Protein AF-A0A7C7KZR5-F1 (afdb_monomer)

Nearest PDB structures (foldseek):
  4dci-assembly2_H  TM=5.373E-01  e=9.158E+00  Parasynechococcus marenigrum WH 8102

Radius of gyration: 29.35 Å; Cα contacts (8 Å, |Δi|>4): 429; chains: 1; bounding box: 63×59×79 Å

Sequence (304 aa):
MQSRAERGKEQMRELCKKFFNSIGAQCHDDGALLRVSLPASVTSHFDADELDLVFEPTDLMDHPNAELFAPGSRIFDLALKWLREHARLTAIEMPVRYNKHPSAIALTFHGCRIVEQRRRKAHLRGILCSFKASYMPMNKPATVHHVLVFENGFVRDMHIPVDELLINGSSTRRRLSKRSLQQLFNRARLHVERLIALEAEQAQDEFDSDARYEMQRIVNYYDQLLGEMALRVRNHQQFAAEFESIQRERDDKLSEELERHRVRVVVQLIGIVEIHLPVVENLFRIASRDAQADVRSYFDLFEG

Secondary structure (DSSP, 8-state):
---HHHHHHHHHHHHHHHHHHHTT-EEEE-SS-EEEEPPTTTHHHHT-SEEEEESSTTHHHH-TT-EE-STTSHHHHHHHHHHHHH---EEEEPPP---S--S----PPSSSEEEEEEEEEEEEEEEEEEEEEEEES--PPPEEEEEEEETTS-EEE--S-HHHHHHHSEEE-----HHHHHHHHHHHHHHHHHHHHHHHHHHHHHHHHHHHHHHHHHHHHHHHHHHHHHHH---HHHHHHHHHHHHHHHHHHHHHHHHHTS-EEEEEEEEE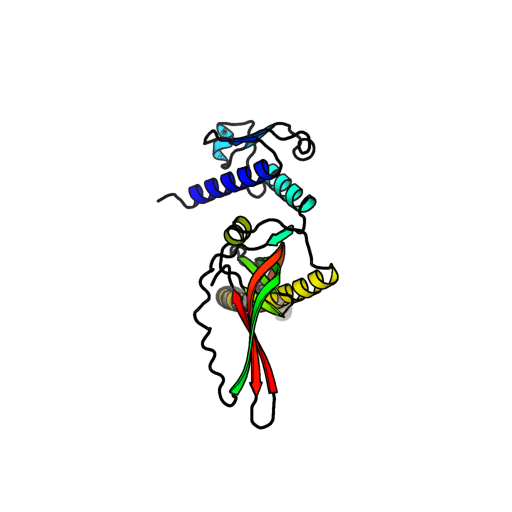EEEEEEEEEEEEEEE-SS-EEEEEEEEETTT-

Foldseek 3Di:
DDDPVRVVLVVLVVVVCVLLVVQVWDWDPPPQWIKIQHDPVCCVLQVHRIAIEGADPVSCVVVVRHFYRDPPGPVVVSSVVCCVVPPDAWAWEADFPAPPDDPPPPDDDPQWDFPDKDKDKDKWKWKWWKKWKDKPPPPDPIDIWIWTATPVGDIDTDPDPVCVRVVRTDTDDDDDDPVRNVVRVVSRVVVVVVVVVVVLVVVLVVLVVVLVVVLVVLVVVLVVVLVVLVVPDPDPVVNVVVNVVSVVVSVVVNVVSVVNSRMDMDMDTPDMYIYIFIWMKMWTWIDHPPDIDIDIDIGGSNPD

Mean predicted aligned error: 8.68 Å

Structure (mmCIF, N/CA/C/O backbone):
data_AF-A0A7C7KZR5-F1
#
_entry.id   AF-A0A7C7KZR5-F1
#
loop_
_atom_site.group_PDB
_atom_site.id
_atom_site.type_symbol
_atom_site.label_atom_id
_atom_site.label_alt_id
_atom_site.label_comp_id
_atom_site.label_asym_id
_atom_site.label_entity_id
_atom_site.label_seq_id
_atom_site.pdbx_PDB_ins_code
_atom_site.Cartn_x
_atom_site.Cartn_y
_atom_site.Cartn_z
_atom_site.occupancy
_atom_site.B_iso_or_equiv
_atom_site.auth_seq_id
_atom_site.auth_comp_id
_atom_site.auth_asym_id
_atom_site.auth_atom_id
_atom_site.pdbx_PDB_model_num
ATOM 1 N N . MET A 1 1 ? 24.427 -10.597 16.479 1.00 50.97 1 MET A N 1
ATOM 2 C CA . MET A 1 1 ? 23.030 -10.132 16.340 1.00 50.97 1 MET A CA 1
ATOM 3 C C . MET A 1 1 ? 23.079 -8.618 16.220 1.00 50.97 1 MET A C 1
ATOM 5 O O . MET A 1 1 ? 23.378 -7.986 17.218 1.00 50.97 1 MET A O 1
ATOM 9 N N . GLN A 1 2 ? 22.889 -8.053 15.023 1.00 57.91 2 GLN A N 1
ATOM 10 C CA . GLN A 1 2 ? 22.816 -6.592 14.856 1.00 57.91 2 GLN A CA 1
ATOM 11 C C . GLN A 1 2 ? 21.600 -6.035 15.600 1.00 57.91 2 GLN A C 1
ATOM 13 O O . GLN A 1 2 ? 20.535 -6.669 15.584 1.00 57.91 2 GLN A O 1
ATOM 18 N N . SER A 1 3 ? 21.765 -4.884 16.249 1.00 79.31 3 SER A N 1
ATOM 19 C CA . SER A 1 3 ? 20.691 -4.239 17.004 1.00 79.31 3 SER A CA 1
ATOM 20 C C . SER A 1 3 ? 19.566 -3.779 16.062 1.00 79.31 3 SER A C 1
ATOM 22 O O . SER A 1 3 ? 19.769 -3.549 14.868 1.00 79.31 3 SER A O 1
ATOM 24 N N . ARG A 1 4 ? 18.333 -3.654 16.572 1.00 74.94 4 ARG A N 1
ATOM 25 C CA . ARG A 1 4 ? 17.190 -3.155 15.779 1.00 74.94 4 ARG A CA 1
ATOM 26 C C . ARG A 1 4 ? 17.453 -1.747 15.223 1.00 74.94 4 ARG A C 1
ATOM 28 O O . ARG A 1 4 ? 16.991 -1.444 14.127 1.00 74.94 4 ARG A O 1
ATOM 35 N N . ALA A 1 5 ? 18.201 -0.927 15.964 1.00 75.50 5 ALA A N 1
ATOM 36 C CA . ALA A 1 5 ? 18.604 0.414 15.553 1.00 75.50 5 ALA A CA 1
ATOM 37 C C . ALA A 1 5 ? 19.579 0.372 14.366 1.00 75.50 5 ALA A C 1
ATOM 39 O O . ALA A 1 5 ? 19.333 1.033 13.362 1.00 75.50 5 ALA A O 1
ATOM 40 N N . GLU A 1 6 ? 20.596 -0.495 14.418 1.00 80.81 6 GLU A N 1
ATOM 41 C CA . GLU A 1 6 ? 21.559 -0.680 13.320 1.00 80.81 6 GLU A CA 1
ATOM 42 C C . GLU A 1 6 ? 20.874 -1.112 12.020 1.00 80.81 6 GLU A C 1
ATOM 44 O O . GLU A 1 6 ? 21.178 -0.590 10.950 1.00 80.81 6 GLU A O 1
ATOM 49 N N . ARG A 1 7 ? 19.891 -2.020 12.098 1.00 83.19 7 ARG A N 1
ATOM 50 C CA . ARG A 1 7 ? 19.115 -2.418 10.911 1.00 83.19 7 ARG A CA 1
ATOM 51 C C . ARG A 1 7 ? 18.293 -1.265 10.342 1.00 83.19 7 ARG A C 1
ATOM 53 O O . ARG A 1 7 ? 18.190 -1.151 9.126 1.00 83.19 7 ARG A O 1
ATOM 60 N N . GLY A 1 8 ? 17.707 -0.431 11.202 1.00 84.31 8 GLY A N 1
ATOM 61 C CA . GLY A 1 8 ? 16.961 0.754 10.774 1.00 84.31 8 GLY A CA 1
ATOM 62 C C . GLY A 1 8 ? 17.858 1.775 10.072 1.00 84.31 8 GLY A C 1
ATOM 63 O O . GLY A 1 8 ? 17.487 2.283 9.015 1.00 84.31 8 GLY A O 1
ATOM 64 N N . LYS A 1 9 ? 19.061 2.011 10.617 1.00 87.62 9 LYS A N 1
ATOM 65 C CA . LYS A 1 9 ? 20.093 2.868 10.014 1.00 87.62 9 LYS A CA 1
ATOM 66 C C . LYS A 1 9 ? 20.470 2.372 8.620 1.00 87.62 9 LYS A C 1
ATOM 68 O O . LYS A 1 9 ? 20.416 3.140 7.662 1.00 87.62 9 LYS A O 1
ATOM 73 N N . GLU A 1 10 ? 20.773 1.082 8.494 1.00 90.00 10 GLU A N 1
ATOM 74 C CA . GLU A 1 10 ? 21.168 0.485 7.216 1.00 90.00 10 GLU A CA 1
ATOM 75 C C . GLU A 1 10 ? 20.042 0.548 6.176 1.00 90.00 10 GLU A C 1
ATOM 77 O O . GLU A 1 10 ? 20.260 0.928 5.029 1.00 90.00 10 GLU A O 1
ATOM 82 N N . GLN A 1 11 ? 18.801 0.265 6.580 1.00 88.88 11 GLN A N 1
ATOM 83 C CA . GLN A 1 11 ? 17.640 0.381 5.693 1.00 88.88 11 GLN A CA 1
ATOM 84 C C . GLN A 1 11 ? 17.418 1.816 5.205 1.00 88.88 11 GLN A C 1
ATOM 86 O O . GLN A 1 11 ? 17.090 2.019 4.035 1.00 88.88 11 GLN A O 1
ATOM 91 N N . MET A 1 12 ? 17.601 2.811 6.078 1.00 92.25 12 MET A N 1
ATOM 92 C CA . MET A 1 12 ? 17.476 4.221 5.711 1.00 92.25 12 MET A CA 1
ATOM 93 C C . MET A 1 12 ? 18.584 4.650 4.743 1.00 92.25 12 MET A C 1
ATOM 95 O O . MET A 1 12 ? 18.313 5.342 3.760 1.00 92.25 12 MET A O 1
ATOM 99 N N . ARG A 1 13 ? 19.814 4.180 4.976 1.00 94.44 13 ARG A N 1
ATOM 100 C CA . ARG A 1 13 ? 20.959 4.403 4.087 1.00 94.44 13 ARG A CA 1
ATOM 101 C C . ARG A 1 13 ? 20.725 3.800 2.706 1.00 94.44 13 ARG A C 1
ATOM 103 O O . ARG A 1 13 ? 20.886 4.489 1.699 1.00 94.44 13 ARG A O 1
ATOM 110 N N . GLU A 1 14 ? 20.262 2.558 2.644 1.00 92.69 14 GLU A N 1
ATOM 111 C CA . GLU A 1 14 ? 19.938 1.891 1.382 1.00 92.69 14 GLU A CA 1
ATOM 112 C C . GLU A 1 14 ? 18.766 2.553 0.647 1.00 92.69 14 GLU A C 1
ATOM 114 O O . GLU A 1 14 ? 18.810 2.707 -0.576 1.00 92.69 14 GLU A O 1
ATOM 119 N N . LEU A 1 15 ? 17.738 3.011 1.367 1.00 92.12 15 LEU A N 1
ATOM 120 C CA . LEU A 1 15 ? 16.647 3.797 0.785 1.00 92.12 15 LEU A CA 1
ATOM 121 C C . LEU A 1 15 ? 17.169 5.098 0.161 1.00 92.12 15 LEU A C 1
ATOM 123 O O . LEU A 1 15 ? 16.823 5.409 -0.979 1.00 92.12 15 LEU A O 1
ATOM 127 N N . CYS A 1 16 ? 18.014 5.828 0.890 1.00 95.69 16 CYS A N 1
ATOM 128 C CA . CYS A 1 16 ? 18.630 7.072 0.440 1.00 95.69 16 CYS A CA 1
ATOM 129 C C . CYS A 1 16 ? 19.431 6.860 -0.852 1.00 95.69 16 CYS A C 1
ATOM 131 O O . CYS A 1 16 ? 19.177 7.530 -1.854 1.00 95.69 16 CYS A O 1
ATOM 133 N N . LYS A 1 17 ? 20.322 5.860 -0.875 1.00 96.00 17 LYS A N 1
ATOM 134 C CA . LYS A 1 17 ? 21.095 5.497 -2.074 1.00 96.00 17 LYS A CA 1
ATOM 135 C C . LYS A 1 17 ? 20.193 5.146 -3.250 1.00 96.00 17 LYS A C 1
ATOM 137 O O . LYS A 1 17 ? 20.387 5.662 -4.346 1.00 96.00 17 LYS A O 1
ATOM 142 N N . LYS A 1 18 ? 19.194 4.280 -3.043 1.00 92.50 18 LYS A N 1
ATOM 143 C CA . LYS A 1 18 ? 18.256 3.882 -4.106 1.00 92.50 18 LYS A CA 1
ATOM 144 C C . LYS A 1 18 ? 17.516 5.087 -4.674 1.00 92.50 18 LYS A C 1
ATOM 146 O O . LYS A 1 18 ? 17.415 5.202 -5.893 1.00 92.50 18 LYS A O 1
ATOM 151 N N . PHE A 1 19 ? 17.040 5.985 -3.815 1.00 94.56 19 PHE A N 1
ATOM 152 C CA . PHE A 1 19 ? 16.373 7.211 -4.236 1.00 94.56 19 PHE A CA 1
ATOM 153 C C . PHE A 1 19 ? 17.300 8.096 -5.078 1.00 94.56 19 PHE A C 1
ATOM 155 O O . PHE A 1 19 ? 16.973 8.393 -6.228 1.00 94.56 19 PHE A O 1
ATOM 162 N N . PHE A 1 20 ? 18.470 8.465 -4.558 1.00 96.38 20 PHE A N 1
ATOM 163 C CA . PHE A 1 20 ? 19.368 9.387 -5.253 1.00 96.38 20 PHE A CA 1
ATOM 164 C C . PHE A 1 20 ? 19.942 8.792 -6.546 1.00 96.38 20 PHE A C 1
ATOM 166 O O . PHE A 1 20 ? 19.938 9.455 -7.583 1.00 96.38 20 PHE A O 1
ATOM 173 N N . ASN A 1 21 ? 20.299 7.506 -6.549 1.00 95.12 21 ASN A N 1
ATOM 174 C CA . ASN A 1 21 ? 20.695 6.811 -7.775 1.00 95.12 21 ASN A CA 1
ATOM 175 C C . ASN A 1 21 ? 19.552 6.785 -8.807 1.00 95.12 21 ASN A C 1
ATOM 177 O O . ASN A 1 21 ? 19.799 6.926 -10.003 1.00 95.12 21 ASN A O 1
ATOM 181 N N . SER A 1 22 ? 18.291 6.649 -8.369 1.00 90.88 22 SER A N 1
ATOM 182 C CA . SER A 1 22 ? 17.135 6.633 -9.281 1.00 90.88 22 SER A CA 1
ATOM 183 C C . SER A 1 22 ? 16.885 7.969 -9.984 1.00 90.88 22 SER A C 1
ATOM 185 O O . SER A 1 22 ? 16.334 7.977 -11.085 1.00 90.88 22 SER A O 1
ATOM 187 N N . ILE A 1 23 ? 17.322 9.086 -9.391 1.00 94.19 23 ILE A N 1
ATOM 188 C CA . ILE A 1 23 ? 17.242 10.423 -9.999 1.00 94.19 23 ILE A CA 1
ATOM 189 C C . ILE A 1 23 ? 18.537 10.822 -10.726 1.00 94.19 23 ILE A C 1
ATOM 191 O O . ILE A 1 23 ? 18.666 11.964 -11.162 1.00 94.19 23 ILE A O 1
ATOM 195 N N . GLY A 1 24 ? 19.478 9.883 -10.888 1.00 94.56 24 GLY A N 1
ATOM 196 C CA . GLY A 1 24 ? 20.732 10.075 -11.618 1.00 94.56 24 GLY A CA 1
ATOM 197 C C . GLY A 1 24 ? 21.867 10.697 -10.803 1.00 94.56 24 GLY A C 1
ATOM 198 O O . GLY A 1 24 ? 22.856 11.123 -11.396 1.00 94.56 24 GLY A O 1
ATOM 199 N N . ALA A 1 25 ? 21.739 10.769 -9.477 1.00 97.06 25 ALA A N 1
ATOM 200 C CA . ALA A 1 25 ? 22.819 11.215 -8.604 1.00 97.06 25 ALA A CA 1
ATOM 201 C C . ALA A 1 25 ? 23.897 10.135 -8.444 1.00 97.06 25 ALA A C 1
ATOM 203 O O . ALA A 1 25 ? 23.637 8.941 -8.613 1.00 97.06 25 ALA A O 1
ATOM 204 N N . GLN A 1 26 ? 25.105 10.564 -8.086 1.00 97.31 26 GLN A N 1
ATOM 205 C CA . GLN A 1 26 ? 26.198 9.670 -7.715 1.00 97.31 26 GLN A CA 1
ATOM 206 C C . GLN A 1 26 ? 26.332 9.649 -6.197 1.00 97.31 26 GLN A C 1
ATOM 208 O O . GLN A 1 26 ? 26.496 10.697 -5.579 1.00 97.31 26 GLN A O 1
ATOM 213 N N . CYS A 1 27 ? 26.260 8.459 -5.602 1.00 97.19 27 CYS A N 1
ATOM 214 C CA . CYS A 1 27 ? 26.403 8.280 -4.160 1.00 97.19 27 CYS A CA 1
ATOM 215 C C . CYS A 1 27 ? 27.779 7.680 -3.831 1.00 97.19 27 CYS A C 1
ATOM 217 O O . CYS A 1 27 ? 28.109 6.601 -4.326 1.00 97.19 27 CYS A O 1
ATOM 219 N N . HIS A 1 28 ? 28.546 8.344 -2.968 1.00 96.88 28 HIS A N 1
ATOM 220 C CA . HIS A 1 28 ? 29.794 7.848 -2.390 1.00 96.88 28 HIS A CA 1
ATOM 221 C C . HIS A 1 28 ? 29.599 7.588 -0.895 1.00 96.88 28 HIS A C 1
ATOM 223 O O . HIS A 1 28 ? 29.167 8.475 -0.161 1.00 96.88 28 HIS A O 1
ATOM 229 N N . ASP A 1 29 ? 29.858 6.358 -0.458 1.00 94.50 29 ASP A N 1
ATOM 230 C CA . ASP A 1 29 ? 29.591 5.910 0.909 1.00 94.50 29 ASP A CA 1
ATOM 231 C C . ASP A 1 29 ? 30.900 5.696 1.672 1.00 94.50 29 ASP A C 1
ATOM 233 O O . ASP A 1 29 ? 31.630 4.746 1.391 1.00 94.50 29 ASP A O 1
ATOM 237 N N . ASP A 1 30 ? 31.149 6.558 2.657 1.00 90.12 30 ASP A N 1
ATOM 238 C CA . ASP A 1 30 ? 32.321 6.518 3.539 1.00 90.12 30 ASP A CA 1
ATOM 239 C C . ASP A 1 30 ? 31.997 5.854 4.894 1.00 90.12 30 ASP A C 1
ATOM 241 O O . ASP A 1 30 ? 32.721 5.997 5.881 1.00 90.12 30 ASP A O 1
ATOM 245 N N . GLY A 1 31 ? 30.873 5.135 4.984 1.00 86.56 31 GLY A N 1
ATOM 246 C CA . GLY A 1 31 ? 30.433 4.409 6.174 1.00 86.56 31 GLY A CA 1
ATOM 247 C C . GLY A 1 31 ? 29.698 5.289 7.185 1.00 86.56 31 GLY A C 1
ATOM 248 O O . GLY A 1 31 ? 28.547 5.007 7.506 1.00 86.56 31 GLY A O 1
ATOM 249 N N . ALA A 1 32 ? 30.315 6.368 7.672 1.00 86.12 32 ALA A N 1
ATOM 250 C CA . ALA A 1 32 ? 29.638 7.337 8.546 1.00 86.12 32 ALA A CA 1
ATOM 251 C C . ALA A 1 32 ? 28.814 8.339 7.722 1.00 86.12 32 ALA A C 1
ATOM 253 O O . ALA A 1 32 ? 27.625 8.539 7.976 1.00 86.12 32 ALA A O 1
ATOM 254 N N . LEU A 1 33 ? 29.412 8.853 6.649 1.00 94.50 33 LEU A N 1
ATOM 255 C CA . LEU A 1 33 ? 28.857 9.872 5.766 1.00 94.50 33 LEU A CA 1
ATOM 256 C C . LEU A 1 33 ? 28.461 9.270 4.410 1.00 94.50 33 LEU A C 1
ATOM 258 O O . LEU A 1 33 ? 29.134 8.372 3.906 1.00 94.50 33 LEU A O 1
ATOM 262 N N . LEU A 1 34 ? 27.372 9.755 3.818 1.00 97.25 34 LEU A N 1
ATOM 263 C CA . LEU A 1 34 ? 26.998 9.473 2.434 1.00 97.25 34 LEU A CA 1
ATOM 264 C C . LEU A 1 34 ? 27.032 10.781 1.642 1.00 97.25 34 LEU A C 1
ATOM 266 O O . LEU A 1 34 ? 26.161 11.629 1.826 1.00 97.25 34 LEU A O 1
ATOM 270 N N . ARG A 1 35 ? 28.010 10.929 0.747 1.00 97.94 35 ARG A N 1
ATOM 271 C CA . ARG A 1 35 ? 28.096 12.079 -0.156 1.00 97.94 35 ARG A CA 1
ATOM 272 C C . ARG A 1 35 ? 27.306 11.806 -1.427 1.00 97.94 35 ARG A C 1
ATOM 274 O O . ARG A 1 35 ? 27.478 10.767 -2.062 1.00 97.94 35 ARG A O 1
ATOM 281 N N . VAL A 1 36 ? 26.448 12.740 -1.806 1.00 97.94 36 VAL A N 1
ATOM 282 C CA . VAL A 1 36 ? 25.576 12.638 -2.975 1.00 97.94 36 VAL A CA 1
ATOM 283 C C . VAL A 1 36 ? 25.841 13.815 -3.901 1.00 97.94 36 VAL A C 1
ATOM 285 O O . VAL A 1 36 ? 25.487 14.942 -3.573 1.00 97.94 36 VAL A O 1
ATOM 288 N N . SER A 1 37 ? 26.404 13.554 -5.079 1.00 97.94 37 SER A N 1
ATOM 289 C CA . SER A 1 37 ? 26.550 14.564 -6.133 1.00 97.94 37 SER A CA 1
ATOM 290 C C . SER A 1 37 ? 25.308 14.550 -7.025 1.00 97.94 37 SER A C 1
ATOM 292 O O . SER A 1 37 ? 24.997 13.537 -7.666 1.00 97.94 37 SER A O 1
ATOM 294 N N . LEU A 1 38 ? 24.570 15.660 -7.041 1.00 97.50 38 LEU A N 1
ATOM 295 C CA . LEU A 1 38 ? 23.288 15.802 -7.724 1.00 97.50 38 LEU A CA 1
ATOM 296 C C . LEU A 1 38 ? 23.475 16.227 -9.189 1.00 97.50 38 LEU A C 1
ATOM 298 O O . LEU A 1 38 ? 24.321 17.066 -9.497 1.00 97.50 38 LEU A O 1
ATOM 302 N N . PRO A 1 39 ? 22.677 15.693 -10.132 1.00 96.50 39 PRO A N 1
ATOM 303 C CA . PRO A 1 39 ? 22.674 16.203 -11.493 1.00 96.50 39 PRO A CA 1
ATOM 304 C C . PRO A 1 39 ? 21.990 17.576 -11.554 1.00 96.50 39 PRO A C 1
ATOM 306 O O . PRO A 1 39 ? 21.002 17.824 -10.861 1.00 96.50 39 PRO A O 1
ATOM 309 N N . ALA A 1 40 ? 22.425 18.429 -12.488 1.00 95.12 40 ALA A N 1
ATOM 310 C CA . ALA A 1 40 ? 21.889 19.785 -12.676 1.00 95.12 40 ALA A CA 1
ATOM 311 C C . ALA A 1 40 ? 20.354 19.848 -12.841 1.00 95.12 40 ALA A C 1
ATOM 313 O O . ALA A 1 40 ? 19.726 20.863 -12.546 1.00 95.12 40 ALA A O 1
ATOM 314 N N . SER A 1 41 ? 19.726 18.757 -13.295 1.00 93.38 41 SER A N 1
ATOM 315 C CA . SER A 1 41 ? 18.271 18.648 -13.426 1.00 93.38 41 SER A CA 1
ATOM 316 C C . SER A 1 41 ? 17.512 18.653 -12.096 1.00 93.38 41 SER A C 1
ATOM 318 O O . SER A 1 41 ? 16.307 18.890 -12.113 1.00 93.38 41 SER A O 1
ATOM 320 N N . VAL A 1 42 ? 18.169 18.364 -10.965 1.00 94.19 42 VAL A N 1
ATOM 321 C CA . VAL A 1 42 ? 17.527 18.293 -9.638 1.00 94.19 42 VAL A CA 1
ATOM 322 C C . VAL A 1 42 ? 18.142 19.231 -8.597 1.00 94.19 42 VAL A C 1
ATOM 324 O O . VAL A 1 42 ? 17.522 19.412 -7.553 1.00 94.19 42 VAL A O 1
ATOM 327 N N . THR A 1 43 ? 19.279 19.881 -8.880 1.00 93.50 43 THR A N 1
ATOM 328 C CA . THR A 1 43 ? 19.931 20.865 -7.988 1.00 93.50 43 THR A CA 1
ATOM 329 C C . THR A 1 43 ? 18.938 21.878 -7.412 1.00 93.50 43 THR A C 1
ATOM 331 O O . THR A 1 43 ? 18.882 22.084 -6.204 1.00 93.50 43 THR A O 1
ATOM 334 N N . SER A 1 44 ? 18.090 22.474 -8.260 1.00 92.62 44 SER A N 1
ATOM 335 C CA . SER A 1 44 ? 17.121 23.501 -7.837 1.00 92.62 44 SER A CA 1
ATOM 336 C C . SER A 1 44 ? 16.067 23.001 -6.840 1.00 92.62 44 SER A C 1
ATOM 338 O O . SER A 1 44 ? 15.497 23.801 -6.104 1.00 92.62 44 SER A O 1
ATOM 340 N N . HIS A 1 45 ? 15.803 21.691 -6.796 1.00 94.69 45 HIS A N 1
ATOM 341 C CA . HIS A 1 45 ? 14.853 21.093 -5.853 1.00 94.69 45 HIS A CA 1
ATOM 342 C C . HIS A 1 45 ? 15.458 20.896 -4.462 1.00 94.69 45 HIS A C 1
ATOM 344 O O . HIS A 1 45 ? 14.750 21.006 -3.462 1.00 94.69 45 HIS A O 1
ATOM 350 N N . PHE A 1 46 ? 16.755 20.586 -4.401 1.00 94.94 46 PHE A N 1
ATOM 351 C CA . PHE A 1 46 ? 17.474 20.322 -3.151 1.00 94.94 46 PHE A CA 1
ATOM 352 C C . PHE A 1 46 ? 18.238 21.541 -2.619 1.00 94.94 46 PHE A C 1
ATOM 354 O O . PHE A 1 46 ? 18.628 21.537 -1.450 1.00 94.94 46 PHE A O 1
ATOM 361 N N . ASP A 1 47 ? 18.362 22.587 -3.441 1.00 94.12 47 ASP A N 1
ATOM 362 C CA . ASP A 1 47 ? 19.110 23.820 -3.168 1.00 94.12 47 ASP A CA 1
ATOM 363 C C . ASP A 1 47 ? 20.610 23.569 -2.932 1.00 94.12 47 ASP A C 1
ATOM 365 O O . ASP A 1 47 ? 21.259 24.230 -2.127 1.00 94.12 47 ASP A O 1
ATOM 369 N N . ALA A 1 48 ? 21.153 22.554 -3.612 1.00 94.62 48 ALA A N 1
ATOM 370 C CA . ALA A 1 48 ? 22.552 22.156 -3.519 1.00 94.62 48 ALA A CA 1
ATOM 371 C C . ALA A 1 48 ? 22.966 21.317 -4.736 1.00 94.62 48 ALA A C 1
ATOM 373 O O . ALA A 1 48 ? 22.146 20.591 -5.302 1.00 94.62 48 ALA A O 1
ATOM 374 N N . ASP A 1 49 ? 24.243 21.395 -5.110 1.00 96.06 49 ASP A N 1
ATOM 375 C CA . ASP A 1 49 ? 24.857 20.503 -6.105 1.00 96.06 49 ASP A CA 1
ATOM 376 C C . ASP A 1 49 ? 25.410 19.221 -5.465 1.00 96.06 49 ASP A C 1
ATOM 378 O O . ASP A 1 49 ? 25.482 18.176 -6.111 1.00 96.06 49 ASP A O 1
ATOM 382 N N . GLU A 1 50 ? 25.759 19.278 -4.179 1.00 97.06 50 GLU A N 1
ATOM 383 C CA . GLU A 1 50 ? 26.239 18.143 -3.395 1.00 97.06 50 GLU A CA 1
ATOM 384 C C . GLU A 1 50 ? 25.569 18.127 -2.020 1.00 97.06 50 GLU A C 1
ATOM 386 O O . GLU A 1 50 ? 25.352 19.175 -1.413 1.00 97.06 50 GLU A O 1
ATOM 391 N N . LEU A 1 51 ? 25.242 16.933 -1.530 1.00 97.56 51 LEU A N 1
ATOM 392 C CA . LEU A 1 51 ? 24.693 16.716 -0.196 1.00 97.56 51 LEU A CA 1
ATOM 393 C C . LEU A 1 51 ? 25.601 15.766 0.579 1.00 97.56 51 LEU A C 1
ATOM 395 O O . LEU A 1 51 ? 25.858 14.650 0.133 1.00 97.56 51 LEU A O 1
ATOM 399 N N . ASP A 1 52 ? 26.017 16.182 1.766 1.00 97.75 52 ASP A N 1
ATOM 400 C CA . ASP A 1 52 ? 26.692 15.330 2.739 1.00 97.75 52 ASP A CA 1
ATOM 401 C C . ASP A 1 52 ? 25.631 14.849 3.743 1.00 97.75 52 ASP A C 1
ATOM 403 O O . ASP A 1 52 ? 25.053 15.653 4.471 1.00 97.75 52 ASP A O 1
ATOM 407 N N . LEU A 1 53 ? 25.307 13.552 3.742 1.00 97.69 53 LEU A N 1
ATOM 408 C CA . LEU A 1 53 ? 24.181 12.995 4.501 1.00 97.69 53 LEU A CA 1
ATOM 409 C C . LEU A 1 53 ? 24.634 12.043 5.608 1.00 97.69 53 LEU A C 1
ATOM 411 O O . LEU A 1 53 ? 25.445 11.142 5.383 1.00 97.69 53 LEU A O 1
ATOM 415 N N . VAL A 1 54 ? 24.036 12.193 6.788 1.00 97.06 54 VAL A N 1
ATOM 416 C CA . VAL A 1 54 ? 24.186 11.275 7.928 1.00 97.06 54 VAL A CA 1
ATOM 417 C C . VAL A 1 54 ? 22.842 10.666 8.322 1.00 97.06 54 VAL A C 1
ATOM 419 O O . VAL A 1 54 ? 21.782 11.164 7.947 1.00 97.06 54 VAL A O 1
ATOM 422 N N . PHE A 1 55 ? 22.867 9.576 9.091 1.00 95.38 55 PHE A N 1
ATOM 423 C CA . PHE A 1 55 ? 21.662 8.791 9.415 1.00 95.38 55 PHE A CA 1
ATOM 424 C C . PHE A 1 55 ? 21.374 8.700 10.915 1.00 95.38 55 PHE A C 1
ATOM 426 O O . PHE A 1 55 ? 20.332 8.175 11.305 1.00 95.38 55 PHE A O 1
ATOM 433 N N . GLU A 1 56 ? 22.265 9.235 11.751 1.00 92.38 56 GLU A N 1
ATOM 434 C CA . GLU A 1 56 ? 22.064 9.365 13.191 1.00 92.38 56 GLU A CA 1
ATOM 435 C C . GLU A 1 56 ? 22.404 10.789 13.651 1.00 92.38 56 GLU A C 1
ATOM 437 O O . GLU A 1 56 ? 23.340 11.394 13.128 1.00 92.38 56 GLU A O 1
ATOM 442 N N . PRO A 1 57 ? 21.683 11.342 14.644 1.00 91.94 57 PRO A N 1
ATOM 443 C CA . PRO A 1 57 ? 21.976 12.678 15.163 1.00 91.94 57 PRO A CA 1
ATOM 444 C C . PRO A 1 57 ? 23.381 12.821 15.760 1.00 91.94 57 PRO A C 1
ATOM 446 O O . PRO A 1 57 ? 23.927 13.917 15.763 1.00 91.94 57 PRO A O 1
ATOM 449 N N . THR A 1 58 ? 23.968 11.734 16.270 1.00 91.81 58 THR A N 1
ATOM 450 C CA . THR A 1 58 ? 25.327 11.727 16.835 1.00 91.81 58 THR A CA 1
ATOM 451 C C . THR A 1 58 ? 26.390 12.018 15.782 1.00 91.81 58 THR A C 1
ATOM 453 O O . THR A 1 58 ? 27.343 12.734 16.072 1.00 91.81 58 THR A O 1
ATOM 456 N N . ASP A 1 59 ? 26.182 11.551 14.549 1.00 92.31 59 ASP A N 1
ATOM 457 C CA . ASP A 1 59 ? 27.127 11.707 13.437 1.00 92.31 59 ASP A CA 1
ATOM 458 C C . ASP A 1 59 ? 27.241 13.185 12.987 1.00 92.31 59 ASP A C 1
ATOM 460 O O . ASP A 1 59 ? 28.230 13.582 12.372 1.00 92.31 59 ASP A O 1
ATOM 464 N N . LEU A 1 60 ? 26.266 14.038 13.343 1.00 92.81 60 LEU A N 1
ATOM 465 C CA . LEU A 1 60 ? 26.318 15.487 13.096 1.00 92.81 60 LEU A CA 1
ATOM 466 C C . LEU A 1 60 ? 27.395 16.197 13.928 1.00 92.81 60 LEU A C 1
ATOM 468 O O . LEU A 1 60 ? 27.829 17.283 13.552 1.00 92.81 60 LEU A O 1
ATOM 472 N N . MET A 1 61 ? 27.823 15.619 15.057 1.00 92.62 61 MET A N 1
ATOM 473 C CA . MET A 1 61 ? 28.896 16.209 15.865 1.00 92.62 61 MET A CA 1
ATOM 474 C C . MET A 1 61 ? 30.247 16.120 15.150 1.00 92.62 61 MET A C 1
ATOM 476 O O . MET A 1 61 ? 31.034 17.064 15.212 1.00 92.62 61 MET A O 1
ATOM 480 N N . ASP A 1 62 ? 30.480 15.016 14.440 1.00 92.69 62 ASP A N 1
ATOM 481 C CA . ASP A 1 62 ? 31.707 14.771 13.678 1.00 92.69 62 ASP A CA 1
ATOM 482 C C . ASP A 1 62 ? 31.656 15.425 12.285 1.00 92.69 62 ASP A C 1
ATOM 484 O O . ASP A 1 62 ? 32.687 15.798 11.720 1.00 92.69 62 ASP A O 1
ATOM 488 N N . HIS A 1 63 ? 30.447 15.626 11.750 1.00 93.81 63 HIS A N 1
ATOM 489 C CA . HIS A 1 63 ? 30.199 16.230 10.443 1.00 93.81 63 HIS A CA 1
ATOM 490 C C . HIS A 1 63 ? 29.193 17.393 10.546 1.00 93.81 63 HIS A C 1
ATOM 492 O O . HIS A 1 63 ? 28.044 17.256 10.124 1.00 93.81 63 HIS A O 1
ATOM 498 N N . PRO A 1 64 ? 29.602 18.573 11.054 1.00 91.50 64 PRO A N 1
ATOM 499 C CA . PRO A 1 64 ? 28.686 19.686 11.338 1.00 91.50 64 PRO A CA 1
ATOM 500 C C . PRO A 1 64 ? 28.032 20.305 10.094 1.00 91.50 64 PRO A C 1
ATOM 502 O O . PRO A 1 64 ? 27.033 21.008 10.215 1.00 91.50 64 PRO A O 1
ATOM 505 N N . ASN A 1 65 ? 28.588 20.050 8.907 1.00 93.38 65 ASN A N 1
ATOM 506 C CA . ASN A 1 65 ? 28.037 20.511 7.630 1.00 93.38 65 ASN A CA 1
ATOM 507 C C . ASN A 1 65 ? 27.116 19.475 6.964 1.00 93.38 65 ASN A C 1
ATOM 509 O O . ASN A 1 65 ? 26.577 19.756 5.897 1.00 93.38 65 ASN A O 1
ATOM 513 N N . ALA A 1 66 ? 26.965 18.282 7.548 1.00 96.38 66 ALA A N 1
ATOM 514 C CA . ALA A 1 66 ? 26.102 17.246 7.003 1.00 96.38 66 ALA A CA 1
ATOM 515 C C . ALA A 1 66 ? 24.634 17.468 7.394 1.00 96.38 66 ALA A C 1
ATOM 517 O O . ALA A 1 66 ? 24.319 18.061 8.426 1.00 96.38 66 ALA A O 1
ATOM 518 N N . GLU A 1 67 ? 23.719 16.936 6.589 1.00 96.50 67 GLU A N 1
ATOM 519 C CA . GLU A 1 67 ? 22.287 16.929 6.874 1.00 96.50 67 GLU A CA 1
ATOM 520 C C . GLU A 1 67 ? 21.819 15.536 7.308 1.00 96.50 67 GLU A C 1
ATOM 522 O O . GLU A 1 67 ? 22.222 14.506 6.767 1.00 96.50 67 GLU A O 1
ATOM 527 N N . LEU A 1 68 ? 20.916 15.494 8.288 1.00 96.56 68 LEU A N 1
ATOM 528 C CA . LEU A 1 68 ? 20.298 14.246 8.722 1.00 96.56 68 LEU A CA 1
ATOM 529 C C . LEU A 1 68 ? 19.295 13.759 7.666 1.00 96.56 68 LEU A C 1
ATOM 531 O O . LEU A 1 68 ? 18.366 14.484 7.306 1.00 96.56 68 LEU A O 1
ATOM 535 N N . PHE A 1 69 ? 19.413 12.508 7.227 1.00 96.62 69 PHE A N 1
ATOM 536 C CA . PHE A 1 69 ? 18.425 11.827 6.391 1.00 96.62 69 PHE A CA 1
ATOM 537 C C . PHE A 1 69 ? 17.581 10.876 7.251 1.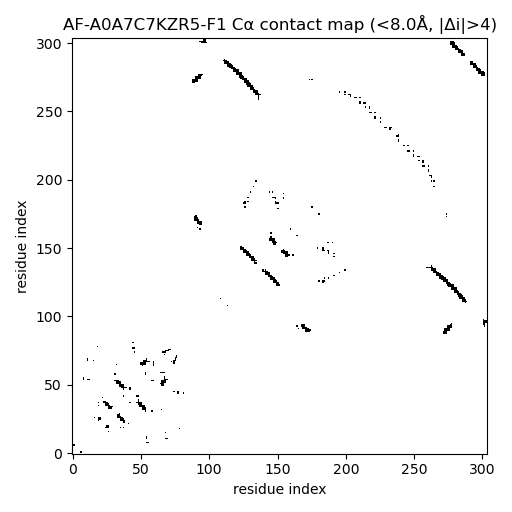00 96.62 69 PHE A C 1
ATOM 539 O O . PHE A 1 69 ? 17.903 9.701 7.426 1.00 96.62 69 PHE A O 1
ATOM 546 N N . ALA A 1 70 ? 16.494 11.401 7.820 1.00 93.94 70 ALA A N 1
ATOM 547 C CA . ALA A 1 70 ? 15.577 10.656 8.679 1.00 93.94 70 ALA A CA 1
ATOM 548 C C . ALA A 1 70 ? 14.148 11.218 8.561 1.00 93.94 70 ALA A C 1
ATOM 550 O O . ALA A 1 70 ? 13.985 12.375 8.170 1.00 93.94 70 ALA A O 1
ATOM 551 N N . PRO A 1 71 ? 13.098 10.452 8.913 1.00 90.44 71 PRO A N 1
ATOM 552 C CA . PRO A 1 71 ? 11.729 10.962 8.915 1.00 90.44 71 PRO A CA 1
ATOM 553 C C . PRO A 1 71 ? 11.594 12.263 9.719 1.00 90.44 71 PRO A C 1
ATOM 555 O O . PRO A 1 71 ? 11.983 12.314 10.884 1.00 90.44 71 PRO A O 1
ATOM 558 N N . GLY A 1 72 ? 11.028 13.301 9.095 1.00 90.06 72 GLY A N 1
ATOM 559 C CA . GLY A 1 72 ? 10.892 14.641 9.677 1.00 90.06 72 GLY A CA 1
ATOM 560 C C . GLY A 1 72 ? 12.082 15.575 9.431 1.00 90.06 72 GLY A C 1
ATOM 561 O O . GLY A 1 72 ? 12.037 16.727 9.858 1.00 90.06 72 GLY A O 1
ATOM 562 N N . SER A 1 73 ? 13.141 15.115 8.756 1.00 94.94 73 SER A N 1
ATOM 563 C CA . SER A 1 73 ? 14.220 15.990 8.300 1.00 94.94 73 SER A CA 1
ATOM 564 C C . SER A 1 73 ? 13.883 16.664 6.967 1.00 94.94 73 SER A C 1
ATOM 566 O O . SER A 1 73 ? 13.161 16.117 6.130 1.00 94.94 73 SER A O 1
ATOM 568 N N . ARG A 1 74 ? 14.471 17.846 6.736 1.00 95.44 74 ARG A N 1
ATOM 569 C CA . ARG A 1 74 ? 14.270 18.642 5.515 1.00 95.44 74 ARG A CA 1
ATOM 570 C C . ARG A 1 74 ? 14.563 17.843 4.242 1.00 95.44 74 ARG A C 1
ATOM 572 O O . ARG A 1 74 ? 13.723 17.804 3.348 1.00 95.44 74 ARG A O 1
ATOM 579 N N . ILE A 1 75 ? 15.733 17.201 4.151 1.00 96.19 75 ILE A N 1
ATOM 580 C CA . ILE A 1 75 ? 16.131 16.439 2.954 1.00 96.19 75 ILE A CA 1
ATOM 581 C C . ILE A 1 75 ? 15.209 15.245 2.720 1.00 96.19 75 ILE A C 1
ATOM 583 O O . ILE A 1 75 ? 14.832 14.982 1.578 1.00 96.19 75 ILE A O 1
ATOM 587 N N . PHE A 1 76 ? 14.816 14.537 3.780 1.00 96.06 76 PHE A N 1
ATOM 588 C CA . PHE A 1 76 ? 13.898 13.410 3.652 1.00 96.06 76 PHE A CA 1
ATOM 589 C C . PHE A 1 76 ? 12.537 13.865 3.110 1.00 96.06 76 PHE A C 1
ATOM 591 O O . PHE A 1 76 ? 11.996 13.264 2.178 1.00 96.06 76 PHE A O 1
ATOM 598 N N . ASP A 1 77 ? 12.016 14.980 3.623 1.00 94.56 77 ASP A N 1
ATOM 599 C CA . ASP A 1 77 ? 10.764 15.568 3.150 1.00 94.56 77 ASP A CA 1
ATOM 600 C C . ASP A 1 77 ? 10.868 16.068 1.701 1.00 94.56 77 ASP A C 1
ATOM 602 O O . ASP A 1 77 ? 9.937 15.870 0.914 1.00 94.56 77 ASP A O 1
ATOM 606 N N . LEU A 1 78 ? 12.008 16.648 1.305 1.00 96.00 78 LEU A N 1
ATOM 607 C CA . LEU A 1 78 ? 12.279 17.031 -0.085 1.00 96.00 78 LEU A CA 1
ATOM 608 C C . LEU A 1 78 ? 12.345 15.818 -1.018 1.00 96.00 78 LEU A C 1
ATOM 610 O O . LEU A 1 78 ? 11.777 15.876 -2.112 1.00 96.00 78 LEU A O 1
ATOM 614 N N . ALA A 1 79 ? 12.964 14.715 -0.592 1.00 95.06 79 ALA A N 1
ATOM 615 C CA . ALA A 1 79 ? 13.001 13.467 -1.352 1.00 95.06 79 ALA A CA 1
ATOM 616 C C . ALA A 1 79 ? 11.589 12.892 -1.547 1.00 95.06 79 ALA A C 1
ATOM 618 O O . ALA A 1 79 ? 11.188 12.565 -2.667 1.00 95.06 79 ALA A O 1
ATOM 619 N N . LEU A 1 80 ? 10.778 12.851 -0.484 1.00 91.62 80 LEU A N 1
ATOM 620 C CA . LEU A 1 80 ? 9.380 12.424 -0.577 1.00 91.62 80 LEU A CA 1
ATOM 621 C C . LEU A 1 80 ? 8.537 13.354 -1.455 1.00 91.62 80 LEU A C 1
ATOM 623 O O . LEU A 1 80 ? 7.680 12.882 -2.207 1.00 91.62 80 LEU A O 1
ATOM 627 N N . LYS A 1 81 ? 8.761 14.669 -1.376 1.00 92.56 81 LYS A N 1
ATOM 628 C CA . LYS A 1 81 ? 8.099 15.651 -2.240 1.00 92.56 81 LYS A CA 1
ATOM 629 C C . LYS A 1 81 ? 8.453 15.410 -3.706 1.00 92.56 81 LYS A C 1
ATOM 631 O O . LYS A 1 81 ? 7.542 15.320 -4.526 1.00 92.56 81 LYS A O 1
ATOM 636 N N . TRP A 1 82 ? 9.737 15.208 -4.009 1.00 93.31 82 TRP A N 1
ATOM 637 C CA . TRP A 1 82 ? 10.198 14.882 -5.357 1.00 93.31 82 TRP A CA 1
ATOM 638 C C . TRP A 1 82 ? 9.483 13.638 -5.886 1.00 93.31 82 TRP A C 1
ATOM 640 O O . TRP A 1 82 ? 8.917 13.672 -6.979 1.00 93.31 82 TRP A O 1
ATOM 650 N N . LEU A 1 83 ? 9.435 12.565 -5.081 1.00 89.81 83 LEU A N 1
ATOM 651 C CA . LEU A 1 83 ? 8.757 11.317 -5.445 1.00 89.81 83 LEU A CA 1
ATOM 652 C C . LEU A 1 83 ? 7.281 11.543 -5.759 1.00 89.81 83 LEU A C 1
ATOM 654 O O . LEU A 1 83 ? 6.778 10.955 -6.705 1.00 89.81 83 LEU A O 1
ATOM 658 N N . ARG A 1 84 ? 6.580 12.400 -5.011 1.00 86.44 84 ARG A N 1
ATOM 659 C CA . ARG A 1 84 ? 5.165 12.709 -5.272 1.00 86.44 84 ARG A CA 1
ATOM 660 C C . ARG A 1 84 ? 4.967 13.495 -6.565 1.00 86.44 84 ARG A C 1
ATOM 662 O O . ARG A 1 84 ? 4.033 13.202 -7.304 1.00 86.44 84 ARG A O 1
ATOM 669 N N . GLU A 1 85 ? 5.831 14.466 -6.838 1.00 90.06 85 GLU A N 1
ATOM 670 C CA . GLU A 1 85 ? 5.753 15.320 -8.032 1.00 90.06 85 GLU A CA 1
ATOM 671 C C . GLU A 1 85 ? 6.135 14.567 -9.313 1.00 90.06 85 GLU A C 1
ATOM 673 O O . GLU A 1 85 ? 5.596 14.838 -10.387 1.00 90.06 85 GLU A O 1
ATOM 678 N N . HIS A 1 86 ? 7.021 13.578 -9.193 1.00 87.94 86 HIS A N 1
ATOM 679 C CA . HIS A 1 86 ? 7.550 12.809 -10.318 1.00 87.94 86 HIS A CA 1
ATOM 680 C C . HIS A 1 86 ? 7.008 11.378 -10.386 1.00 87.94 86 HIS A C 1
ATOM 682 O O . HIS A 1 86 ? 7.352 10.640 -11.314 1.00 87.94 86 HIS A O 1
ATOM 688 N N . ALA A 1 87 ? 6.133 10.980 -9.455 1.00 81.56 87 ALA A N 1
ATOM 689 C CA . ALA A 1 87 ? 5.460 9.690 -9.486 1.00 81.56 87 ALA A CA 1
ATOM 690 C C . ALA A 1 87 ? 4.670 9.549 -10.787 1.00 81.56 87 ALA A C 1
ATOM 692 O O . ALA A 1 87 ? 3.812 10.362 -11.137 1.00 81.56 87 ALA A O 1
ATOM 693 N N . ARG A 1 88 ? 4.938 8.464 -11.509 1.00 83.69 88 ARG A N 1
ATOM 694 C CA . ARG A 1 88 ? 4.215 8.103 -12.724 1.00 83.69 88 ARG A CA 1
ATOM 695 C C . ARG A 1 88 ? 3.646 6.716 -12.543 1.00 83.69 88 ARG A C 1
ATOM 697 O O . ARG A 1 88 ? 4.314 5.826 -12.029 1.00 83.69 88 ARG A O 1
ATOM 704 N N . LEU A 1 89 ? 2.422 6.523 -13.023 1.00 84.50 89 LEU A N 1
ATOM 705 C CA . LEU A 1 89 ? 1.889 5.178 -13.174 1.00 84.50 89 LEU A CA 1
ATOM 706 C C . LEU A 1 89 ? 2.759 4.438 -14.196 1.00 84.50 89 LEU A C 1
ATOM 708 O O . LEU A 1 89 ? 2.835 4.847 -15.357 1.00 84.50 89 LEU A O 1
ATOM 712 N N . THR A 1 90 ? 3.407 3.371 -13.749 1.00 89.06 90 THR A N 1
ATOM 713 C CA . THR A 1 90 ? 4.215 2.464 -14.565 1.00 89.06 90 THR A CA 1
ATOM 714 C C . THR A 1 90 ? 3.429 1.195 -14.874 1.00 89.06 90 THR A C 1
ATOM 716 O O . THR A 1 90 ? 2.464 0.862 -14.184 1.00 89.06 90 THR A O 1
ATOM 719 N N . ALA A 1 91 ? 3.821 0.505 -15.943 1.00 93.44 91 ALA A N 1
ATOM 720 C CA . ALA A 1 91 ? 3.357 -0.843 -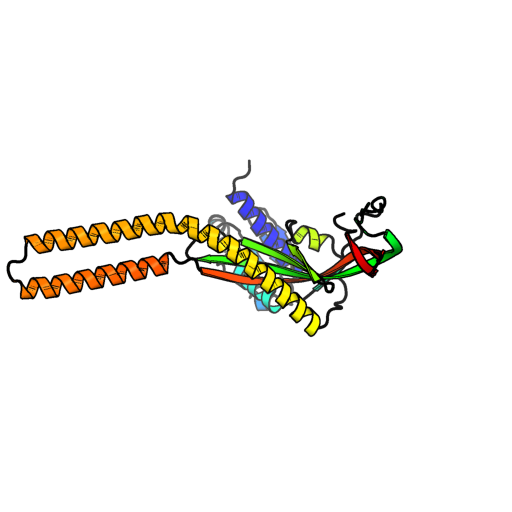16.230 1.00 93.44 91 ALA A CA 1
ATOM 721 C C . ALA A 1 91 ? 4.552 -1.786 -16.221 1.00 93.44 91 ALA A C 1
ATOM 723 O O . ALA A 1 91 ? 5.603 -1.445 -16.768 1.00 93.44 91 ALA A O 1
ATOM 724 N N . ILE A 1 92 ? 4.378 -2.961 -15.630 1.00 94.38 92 ILE A N 1
ATOM 725 C CA . ILE A 1 92 ? 5.385 -4.013 -15.626 1.00 94.38 92 ILE A CA 1
ATOM 726 C C . ILE A 1 92 ? 4.812 -5.313 -16.177 1.00 94.38 92 ILE A C 1
ATOM 728 O O . ILE A 1 92 ? 3.653 -5.662 -15.949 1.00 94.38 92 ILE A O 1
ATOM 732 N N . GLU A 1 93 ? 5.651 -6.025 -16.913 1.00 94.81 93 GLU A N 1
ATOM 733 C CA . GLU A 1 93 ? 5.398 -7.375 -17.389 1.00 94.81 93 GLU A CA 1
ATOM 734 C C . GLU A 1 93 ? 6.181 -8.353 -16.519 1.00 94.81 93 GLU A C 1
ATOM 736 O O . GLU A 1 93 ? 7.405 -8.257 -16.394 1.00 94.81 93 GLU A O 1
ATOM 741 N N . MET A 1 94 ? 5.456 -9.262 -15.873 1.00 93.50 94 MET A N 1
ATOM 742 C CA . MET A 1 94 ? 6.046 -10.258 -14.989 1.00 93.50 94 MET A CA 1
ATOM 743 C C . MET A 1 94 ? 6.706 -11.365 -15.822 1.00 93.50 94 MET A C 1
ATOM 745 O O . MET A 1 94 ? 6.143 -11.786 -16.836 1.00 93.50 94 MET A O 1
ATOM 749 N N . PRO A 1 95 ? 7.881 -11.870 -15.417 1.00 91.81 95 PRO A N 1
ATOM 750 C CA . PRO A 1 95 ? 8.561 -12.921 -16.154 1.00 91.81 95 PRO A CA 1
ATOM 751 C C . PRO A 1 95 ? 7.881 -14.275 -15.930 1.00 91.81 95 PRO A C 1
ATOM 753 O O . PRO A 1 95 ? 7.228 -14.517 -14.918 1.00 91.81 95 PRO A O 1
ATOM 756 N N . VAL A 1 96 ? 8.090 -15.206 -16.859 1.00 89.81 96 VAL A N 1
ATOM 757 C CA . VAL A 1 96 ? 7.699 -16.607 -16.671 1.00 89.81 96 VAL A CA 1
ATOM 758 C C . VAL A 1 96 ? 8.789 -17.322 -15.872 1.00 89.81 96 VAL A C 1
ATOM 760 O O . VAL A 1 96 ? 9.911 -17.464 -16.354 1.00 89.81 96 VAL A O 1
ATOM 763 N N . ARG A 1 97 ? 8.457 -17.800 -14.670 1.00 87.38 97 ARG A N 1
ATOM 764 C CA . ARG A 1 97 ? 9.343 -18.625 -13.829 1.00 87.38 97 ARG A CA 1
ATOM 765 C C . ARG A 1 97 ? 9.021 -20.112 -13.951 1.00 87.38 97 ARG A C 1
ATOM 767 O O . ARG A 1 97 ? 9.921 -20.946 -14.036 1.00 87.38 97 ARG A O 1
ATOM 774 N N . TYR A 1 98 ? 7.739 -20.450 -14.045 1.00 82.62 98 TYR A N 1
ATOM 775 C CA . TYR A 1 98 ? 7.263 -21.824 -14.142 1.00 82.62 98 TYR A CA 1
ATOM 776 C C . TYR A 1 98 ? 6.983 -22.204 -15.595 1.00 82.62 98 TYR A C 1
ATOM 778 O O . TYR A 1 98 ? 5.876 -22.077 -16.109 1.00 82.62 98 TYR A O 1
ATOM 786 N N . ASN A 1 99 ? 8.014 -22.716 -16.271 1.00 69.81 99 ASN A N 1
ATOM 787 C CA . ASN A 1 99 ? 7.872 -23.291 -17.614 1.00 69.81 99 ASN A CA 1
ATOM 788 C C . ASN A 1 99 ? 7.363 -24.735 -17.596 1.00 69.81 99 ASN A C 1
ATOM 790 O O . ASN A 1 99 ? 6.801 -25.202 -18.590 1.00 69.81 99 ASN A O 1
ATOM 794 N N . LYS A 1 100 ? 7.540 -25.447 -16.475 1.00 63.91 100 LYS A N 1
ATOM 795 C CA . LYS A 1 100 ? 6.903 -26.747 -16.286 1.00 63.91 100 LYS A CA 1
ATOM 796 C C . LYS A 1 100 ? 5.432 -26.484 -16.051 1.00 63.91 100 LYS A C 1
ATOM 798 O O . LYS A 1 100 ? 5.027 -26.037 -14.985 1.00 63.91 100 LYS A O 1
ATOM 803 N N . HIS A 1 101 ? 4.652 -26.727 -17.096 1.00 59.94 101 HIS A N 1
ATOM 804 C CA . HIS A 1 101 ? 3.212 -26.813 -16.984 1.00 59.94 101 HIS A CA 1
ATOM 805 C C . HIS A 1 101 ? 2.894 -27.685 -15.769 1.00 59.94 101 HIS A C 1
ATOM 807 O O . HIS A 1 101 ? 3.376 -28.820 -15.753 1.00 59.94 101 HIS A O 1
ATOM 813 N N . PRO A 1 102 ? 2.116 -27.208 -14.782 1.00 56.50 102 PRO A N 1
ATOM 814 C CA . PRO A 1 102 ? 1.555 -28.129 -13.814 1.00 56.50 102 PRO A CA 1
ATOM 815 C C . PRO A 1 102 ? 0.870 -29.209 -14.646 1.00 56.50 102 PRO A C 1
ATOM 817 O O . PRO A 1 102 ? 0.078 -28.904 -15.554 1.00 56.50 102 PRO A O 1
ATOM 820 N N . SER A 1 103 ? 1.296 -30.454 -14.436 1.00 54.53 103 SER A N 1
ATOM 821 C CA . SER A 1 103 ? 0.596 -31.642 -14.908 1.00 54.53 103 SER A CA 1
ATOM 822 C C . SER A 1 103 ? -0.870 -31.371 -14.616 1.00 54.53 103 SER A C 1
ATOM 824 O O . SER A 1 103 ? -1.171 -31.045 -13.472 1.00 54.53 103 SER A O 1
ATOM 826 N N . ALA A 1 104 ? -1.692 -31.332 -15.673 1.00 55.66 104 ALA A N 1
ATOM 827 C CA . ALA A 1 104 ? -3.061 -30.814 -15.702 1.00 55.66 104 ALA A CA 1
ATOM 828 C C . ALA A 1 104 ? -3.662 -30.611 -14.306 1.00 55.66 104 ALA A C 1
ATOM 830 O O . ALA A 1 104 ? -3.845 -31.600 -13.601 1.00 55.66 104 ALA A O 1
ATOM 831 N N . ILE A 1 105 ? -3.960 -29.361 -13.915 1.00 60.56 105 ILE A N 1
ATOM 832 C CA . ILE A 1 105 ? -4.727 -29.094 -12.689 1.00 60.56 105 ILE A CA 1
ATOM 833 C C . ILE A 1 105 ? -5.923 -30.045 -12.728 1.00 60.56 105 ILE A C 1
ATOM 835 O O . ILE A 1 105 ? -6.782 -29.916 -13.605 1.00 60.56 105 ILE A O 1
ATOM 839 N N . ALA A 1 106 ? -5.917 -31.046 -11.848 1.00 67.00 106 ALA A N 1
ATOM 840 C CA . ALA A 1 106 ? -6.892 -32.121 -11.854 1.00 67.00 106 ALA A CA 1
ATOM 841 C C . ALA A 1 106 ? -8.173 -31.597 -11.205 1.00 67.00 106 ALA A C 1
ATOM 843 O O . ALA A 1 106 ? -8.515 -31.936 -10.075 1.00 67.00 106 ALA A O 1
ATOM 844 N N . LEU A 1 107 ? -8.855 -30.690 -11.904 1.00 76.38 107 LEU A N 1
ATOM 845 C CA . LEU A 1 107 ? -10.170 -30.230 -11.499 1.00 76.38 107 LEU A CA 1
ATOM 846 C C . LEU A 1 107 ? -11.146 -31.380 -11.711 1.00 76.38 107 LEU A C 1
ATOM 848 O O . LEU A 1 107 ? -11.381 -31.819 -12.837 1.00 76.38 107 LEU A O 1
ATOM 852 N N . THR A 1 108 ? -11.710 -31.861 -10.610 1.00 83.25 108 THR A N 1
ATOM 853 C CA . THR A 1 108 ? -12.805 -32.824 -10.644 1.00 83.25 108 THR A CA 1
ATOM 854 C C . THR A 1 108 ? -14.108 -32.050 -10.544 1.00 83.25 108 THR A C 1
ATOM 856 O O . THR A 1 108 ? -14.348 -31.339 -9.571 1.00 83.25 108 THR A O 1
ATOM 859 N N . PHE A 1 109 ? -14.947 -32.169 -11.568 1.00 86.25 109 PHE A N 1
ATOM 860 C CA . PHE A 1 109 ? -16.268 -31.562 -11.574 1.00 86.25 109 PHE A CA 1
ATOM 861 C C . PHE A 1 109 ? -17.302 -32.601 -11.132 1.00 86.25 109 PHE A C 1
ATOM 863 O O . PHE A 1 109 ? -17.441 -33.653 -11.755 1.00 86.25 109 PHE A O 1
ATOM 870 N N . HIS A 1 110 ? -18.023 -32.323 -10.047 1.00 89.94 110 HIS A N 1
ATOM 871 C CA . HIS A 1 110 ? -19.061 -33.215 -9.532 1.00 89.94 110 HIS A CA 1
ATOM 872 C C . HIS A 1 110 ? -20.420 -32.898 -10.169 1.00 89.94 110 HIS A C 1
ATOM 874 O O . HIS A 1 110 ? -20.776 -31.736 -10.353 1.00 89.94 110 HIS A O 1
ATOM 880 N N . GLY A 1 111 ? -21.187 -33.934 -10.524 1.00 89.69 111 GLY A N 1
ATOM 881 C CA . GLY A 1 111 ? -22.530 -33.777 -11.105 1.00 89.69 111 GLY A CA 1
ATOM 882 C C . GLY A 1 111 ? -22.562 -33.230 -12.539 1.00 89.69 111 GLY A C 1
ATOM 883 O O . GLY A 1 111 ? -23.632 -32.935 -13.068 1.00 89.69 111 GLY A O 1
ATOM 884 N N . CYS A 1 112 ? -21.407 -33.105 -13.188 1.00 92.94 112 CYS A N 1
ATOM 885 C CA . CYS A 1 112 ? -21.281 -32.653 -14.567 1.00 92.94 112 CYS A CA 1
ATOM 886 C C . CYS A 1 112 ? -20.081 -33.324 -15.244 1.00 92.94 112 CYS A C 1
ATOM 888 O O . CYS A 1 112 ? -19.192 -33.860 -14.586 1.00 92.94 112 CYS A O 1
ATOM 890 N N . ARG A 1 113 ? -20.076 -33.323 -16.578 1.00 91.94 113 ARG A N 1
ATOM 891 C CA . ARG A 1 113 ? -18.968 -33.832 -17.393 1.00 91.94 113 ARG A CA 1
ATOM 892 C C . ARG A 1 113 ? -18.304 -32.692 -18.142 1.00 91.94 113 ARG A C 1
ATOM 894 O O . ARG A 1 113 ? -18.988 -31.784 -18.614 1.00 91.94 113 ARG A O 1
ATOM 901 N N . ILE A 1 114 ? -16.990 -32.773 -18.305 1.00 92.06 114 ILE A N 1
ATOM 902 C CA . ILE A 1 114 ? -16.263 -31.890 -19.216 1.00 92.06 114 ILE A CA 1
ATOM 903 C C . ILE A 1 114 ? -16.606 -32.330 -20.643 1.00 92.06 114 ILE A C 1
ATOM 905 O O . ILE A 1 114 ? -16.376 -33.477 -21.021 1.00 92.06 114 ILE A O 1
ATOM 909 N N . VAL A 1 115 ? -17.201 -31.429 -21.417 1.00 94.62 115 VAL A N 1
ATOM 910 C CA . VAL A 1 115 ? -17.529 -31.645 -22.834 1.00 94.62 115 VAL A CA 1
ATOM 911 C C . VAL A 1 115 ? -16.417 -31.110 -23.724 1.00 94.62 115 VAL A C 1
ATOM 913 O O . VAL A 1 115 ? -16.136 -31.670 -24.778 1.00 94.62 115 VAL A O 1
ATOM 916 N N . GLU A 1 116 ? -15.766 -30.035 -23.289 1.00 92.50 116 GLU A N 1
ATOM 917 C CA . GLU A 1 116 ? -14.683 -29.404 -24.025 1.00 92.50 116 GLU A CA 1
ATOM 918 C C . GLU A 1 116 ? -13.66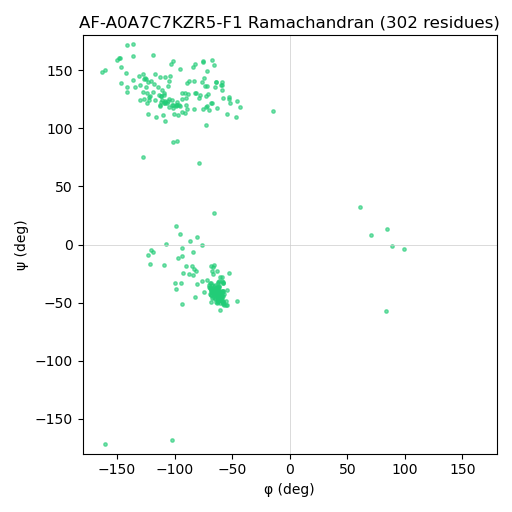1 -28.824 -23.051 1.00 92.50 116 GLU A C 1
ATOM 920 O O . GLU A 1 116 ? -14.023 -28.221 -22.039 1.00 92.50 116 GLU A O 1
ATOM 925 N N . GLN A 1 117 ? -12.381 -28.981 -23.377 1.00 90.69 117 GLN A N 1
ATOM 926 C CA . GLN A 1 117 ? -11.290 -28.344 -22.656 1.00 90.69 117 GLN A CA 1
ATOM 927 C C . GLN A 1 117 ? -10.372 -27.649 -23.654 1.00 90.69 117 GLN A C 1
ATOM 929 O O . GLN A 1 117 ? -9.845 -28.272 -24.575 1.00 90.69 117 GLN A O 1
ATOM 934 N N . ARG A 1 118 ? -10.152 -26.351 -23.451 1.00 91.12 118 ARG A N 1
ATOM 935 C CA . ARG A 1 118 ? -9.174 -25.566 -24.205 1.00 91.12 118 ARG A CA 1
ATOM 936 C C . ARG A 1 118 ? -8.154 -24.983 -23.253 1.00 91.12 118 ARG A C 1
ATOM 938 O O . ARG A 1 118 ? -8.493 -24.508 -22.174 1.00 91.12 118 ARG A O 1
ATOM 945 N N . ARG A 1 119 ? -6.901 -24.976 -23.685 1.00 89.38 119 ARG A N 1
ATOM 946 C CA . ARG A 1 119 ? -5.793 -24.392 -22.939 1.00 89.38 119 ARG A CA 1
ATOM 947 C C . ARG A 1 119 ? -5.084 -23.378 -23.816 1.00 89.38 119 ARG A C 1
ATOM 949 O O . ARG A 1 119 ? -4.804 -23.665 -24.978 1.00 89.38 119 ARG A O 1
ATOM 956 N N . ARG A 1 120 ? -4.761 -22.213 -23.261 1.00 91.31 120 ARG A N 1
ATOM 957 C CA . ARG A 1 120 ? -3.930 -21.217 -23.944 1.00 91.31 120 ARG A CA 1
ATOM 958 C C . ARG A 1 120 ? -3.059 -20.446 -22.966 1.00 91.31 120 ARG A C 1
ATOM 960 O O . ARG A 1 120 ? -3.418 -20.269 -21.805 1.00 91.31 120 ARG A O 1
ATOM 967 N N . LYS A 1 121 ? -1.920 -19.960 -23.455 1.00 91.25 121 LYS A N 1
ATOM 968 C CA . LYS A 1 121 ? -1.168 -18.914 -22.758 1.00 91.25 121 LYS A CA 1
ATOM 969 C C . LYS A 1 121 ? -1.940 -17.604 -22.892 1.00 91.25 121 LYS A C 1
ATOM 971 O O . LYS A 1 121 ? -2.444 -17.292 -23.971 1.00 91.25 121 LYS A O 1
ATOM 976 N N . ALA A 1 122 ? -2.044 -16.867 -21.801 1.00 92.69 122 ALA A N 1
ATOM 977 C CA . ALA A 1 122 ? -2.700 -15.572 -21.753 1.00 92.69 122 ALA A CA 1
ATOM 978 C C . ALA A 1 122 ? -1.911 -14.631 -20.837 1.00 92.69 122 ALA A C 1
ATOM 980 O O . ALA A 1 122 ? -0.974 -15.049 -20.161 1.00 92.69 122 ALA A O 1
ATOM 981 N N . HIS A 1 123 ? -2.300 -13.360 -20.827 1.00 93.12 123 HIS A N 1
ATOM 982 C CA . HIS A 1 123 ? -1.802 -12.389 -19.862 1.00 93.12 123 HIS A CA 1
ATOM 983 C C . HIS A 1 123 ? -2.990 -11.806 -19.117 1.00 93.12 123 HIS A C 1
ATOM 985 O O . HIS A 1 123 ? -3.911 -11.274 -19.746 1.00 93.12 123 HIS A O 1
ATOM 991 N N . LEU A 1 124 ? -2.974 -11.903 -17.792 1.00 94.69 124 LEU A N 1
ATOM 992 C CA . LEU A 1 124 ? -3.902 -11.145 -16.970 1.00 94.69 124 LEU A CA 1
ATOM 993 C C . LEU A 1 124 ? -3.350 -9.741 -16.794 1.00 94.69 124 LEU A C 1
ATOM 995 O O . LEU A 1 124 ? -2.187 -9.552 -16.452 1.00 94.69 124 LEU A O 1
ATOM 999 N N . ARG A 1 125 ? -4.199 -8.750 -17.046 1.00 95.75 125 ARG A N 1
ATOM 1000 C CA . ARG A 1 125 ? -3.872 -7.344 -16.829 1.00 95.75 125 ARG A CA 1
ATOM 1001 C C . ARG A 1 125 ? -4.605 -6.862 -15.600 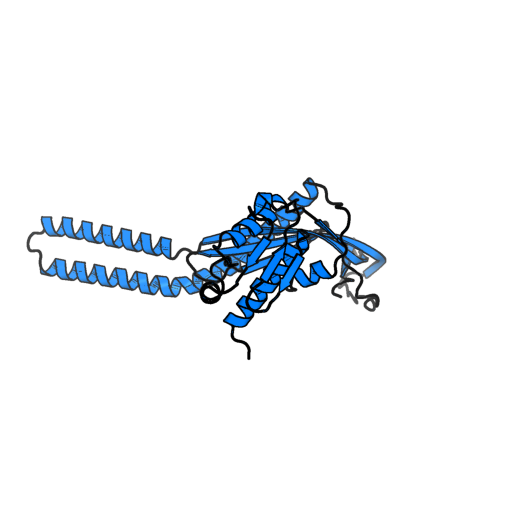1.00 95.75 125 ARG A C 1
ATOM 1003 O O . ARG A 1 125 ? -5.782 -7.179 -15.413 1.00 95.75 125 ARG A O 1
ATOM 1010 N N . GLY A 1 126 ? -3.908 -6.113 -14.771 1.00 96.81 126 GLY A N 1
ATOM 1011 C CA . GLY A 1 126 ? -4.436 -5.642 -13.511 1.00 96.81 126 GLY A CA 1
ATOM 1012 C C . GLY A 1 126 ? -3.664 -4.457 -12.973 1.00 96.81 126 GLY A C 1
ATOM 1013 O O . GLY A 1 126 ? -2.800 -3.897 -13.648 1.00 96.81 126 GLY A O 1
ATOM 1014 N N . ILE A 1 127 ? -3.987 -4.090 -11.743 1.00 96.94 127 ILE A N 1
ATOM 1015 C CA . ILE A 1 127 ? -3.214 -3.136 -10.961 1.00 96.94 127 ILE A CA 1
ATOM 1016 C C . ILE A 1 127 ? -2.836 -3.754 -9.626 1.00 96.94 1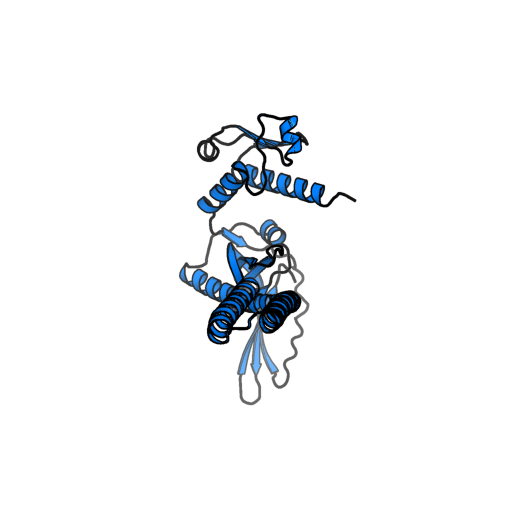27 ILE A C 1
ATOM 1018 O O . ILE A 1 127 ? -3.632 -4.469 -9.020 1.00 96.94 127 ILE A O 1
ATOM 1022 N N . LEU A 1 128 ? -1.635 -3.433 -9.173 1.00 96.31 128 LEU A N 1
ATOM 1023 C CA . LEU A 1 128 ? -1.207 -3.593 -7.799 1.00 96.31 128 LEU A CA 1
ATOM 1024 C C . LEU A 1 128 ? -1.357 -2.242 -7.107 1.00 96.31 128 LEU A C 1
ATOM 1026 O O . LEU A 1 128 ? -0.749 -1.258 -7.534 1.00 96.31 128 LEU A O 1
ATOM 1030 N N . CYS A 1 129 ? -2.167 -2.192 -6.058 1.00 95.94 129 CYS A N 1
ATOM 1031 C CA . CYS A 1 129 ? -2.339 -1.016 -5.219 1.00 95.94 129 CYS A CA 1
ATOM 1032 C C . CYS A 1 129 ? -1.733 -1.263 -3.841 1.00 95.94 129 CYS A C 1
ATOM 1034 O O . CYS A 1 129 ? -2.014 -2.280 -3.214 1.00 95.94 129 CYS A O 1
ATOM 1036 N N . SER A 1 130 ? -0.952 -0.302 -3.363 1.00 95.12 130 SER A N 1
ATOM 1037 C CA . SER A 1 130 ? -0.376 -0.305 -2.021 1.00 95.12 130 SER A CA 1
ATOM 1038 C C . SER A 1 130 ? -1.088 0.743 -1.177 1.00 95.12 130 SER A C 1
ATOM 1040 O O . SER A 1 130 ? -1.100 1.922 -1.540 1.00 95.12 130 SER A O 1
ATOM 1042 N N . PHE A 1 131 ? -1.667 0.327 -0.057 1.00 95.00 131 PHE A N 1
ATOM 1043 C CA . PHE A 1 131 ? -2.400 1.177 0.873 1.00 95.00 131 PHE A CA 1
ATOM 1044 C C . PHE A 1 131 ? -1.720 1.164 2.234 1.00 95.00 131 PHE A C 1
ATOM 1046 O O . PHE A 1 131 ? -1.421 0.102 2.761 1.00 95.00 131 PHE A O 1
ATOM 1053 N N . LYS A 1 132 ? -1.501 2.338 2.814 1.00 93.50 132 LYS A N 1
ATOM 1054 C CA . LYS A 1 132 ? -1.058 2.496 4.196 1.00 93.50 132 LYS A CA 1
ATOM 1055 C C . LYS A 1 132 ? -2.283 2.690 5.083 1.00 93.50 132 LYS A C 1
ATOM 1057 O O . LYS A 1 132 ? -3.055 3.612 4.825 1.00 93.50 132 LYS A O 1
ATOM 1062 N N . ALA A 1 133 ? -2.433 1.869 6.113 1.00 93.06 133 ALA A N 1
ATOM 1063 C CA . ALA A 1 133 ? -3.444 2.032 7.147 1.00 93.06 133 ALA A CA 1
ATOM 1064 C C . ALA A 1 133 ? -2.782 2.528 8.439 1.00 93.06 133 ALA A C 1
ATOM 1066 O O . ALA A 1 133 ? -1.839 1.923 8.948 1.00 93.06 133 ALA A O 1
ATOM 1067 N N . SER A 1 134 ? -3.261 3.660 8.947 1.00 91.50 134 SER A N 1
ATOM 1068 C CA . SER A 1 134 ? -2.843 4.229 10.229 1.00 91.50 134 SER A CA 1
ATOM 1069 C C . SER A 1 134 ? -4.018 4.163 11.196 1.00 91.50 134 SER A C 1
ATOM 1071 O O . SER A 1 134 ? -5.061 4.764 10.933 1.00 91.50 134 SER A O 1
ATOM 1073 N N . TYR A 1 135 ? -3.841 3.458 12.306 1.00 88.56 135 TYR A N 1
ATOM 1074 C CA . TYR A 1 135 ? -4.836 3.319 13.365 1.00 88.56 135 TYR A CA 1
ATOM 1075 C C . TYR A 1 135 ? -4.617 4.436 14.392 1.00 88.56 135 TYR A C 1
ATOM 1077 O O . TYR A 1 135 ? -3.492 4.666 14.810 1.00 88.56 135 TYR A O 1
ATOM 1085 N N . MET A 1 136 ? -5.660 5.169 14.768 1.00 84.75 136 MET A N 1
ATOM 1086 C CA . MET A 1 136 ? -5.620 6.254 15.754 1.00 84.75 136 MET A CA 1
ATOM 1087 C C . MET A 1 136 ? -6.685 6.002 16.831 1.00 84.75 136 MET A C 1
ATOM 1089 O O . MET A 1 136 ? -7.758 5.523 16.480 1.00 84.75 136 MET A O 1
ATOM 1093 N N . PRO A 1 137 ? -6.424 6.312 18.114 1.00 75.94 137 PRO A N 1
ATOM 1094 C CA . PRO A 1 137 ? -5.183 6.872 18.672 1.00 75.94 137 PRO A CA 1
ATOM 1095 C C . PRO A 1 137 ? -4.086 5.821 18.904 1.00 75.94 137 PRO A C 1
ATOM 1097 O O . PRO A 1 137 ? -3.060 6.124 19.507 1.00 75.94 137 PRO A O 1
ATOM 1100 N N . MET A 1 138 ? -4.307 4.578 18.473 1.00 65.94 138 MET A N 1
ATOM 1101 C CA . MET A 1 138 ? -3.368 3.487 18.675 1.00 65.94 138 MET A CA 1
ATOM 1102 C C . MET A 1 138 ? -1.992 3.877 18.127 1.00 65.94 138 MET A C 1
ATOM 1104 O O . MET A 1 138 ? -1.812 3.948 16.920 1.00 65.94 138 MET A O 1
ATOM 1108 N N . ASN A 1 139 ? -0.980 4.049 18.981 1.00 68.75 139 ASN A N 1
ATOM 1109 C CA . ASN A 1 139 ? 0.424 4.187 18.556 1.00 68.75 139 ASN A CA 1
ATOM 1110 C C . ASN A 1 139 ? 0.969 2.888 17.906 1.00 68.75 139 ASN A C 1
ATOM 1112 O O . ASN A 1 139 ? 2.165 2.595 17.964 1.00 68.75 139 ASN A O 1
ATOM 1116 N N . LYS A 1 140 ? 0.092 2.074 17.304 1.00 77.69 140 LYS A N 1
ATOM 1117 C CA . LYS A 1 140 ? 0.446 0.937 16.475 1.00 77.69 140 LYS A CA 1
ATOM 1118 C C . LYS A 1 140 ? 1.191 1.448 15.240 1.00 77.69 140 LYS A C 1
ATOM 1120 O O . LYS A 1 140 ? 0.822 2.475 14.662 1.00 77.69 140 LYS A O 1
ATOM 1125 N N . PRO A 1 141 ? 2.242 0.735 14.812 1.00 80.94 141 PRO A N 1
ATOM 1126 C CA . PRO A 1 141 ? 2.892 1.043 13.553 1.00 80.94 141 PRO A CA 1
ATOM 1127 C C . PRO A 1 141 ? 1.868 0.936 12.421 1.00 80.94 141 PRO A C 1
ATOM 1129 O O . PRO A 1 141 ? 1.034 0.032 12.409 1.00 80.94 141 PRO A O 1
ATOM 1132 N N . ALA A 1 142 ? 1.943 1.861 11.467 1.00 87.00 142 ALA A N 1
ATOM 1133 C CA . ALA A 1 142 ? 1.103 1.792 10.282 1.00 87.00 142 ALA A CA 1
ATOM 1134 C C . ALA A 1 142 ? 1.364 0.487 9.517 1.00 87.00 142 ALA A C 1
ATOM 1136 O O . ALA A 1 142 ? 2.519 0.094 9.326 1.00 87.00 142 ALA A O 1
ATOM 1137 N N . THR A 1 143 ? 0.298 -0.154 9.054 1.00 91.06 143 THR A N 1
ATOM 1138 C CA . THR A 1 143 ? 0.364 -1.363 8.230 1.00 91.06 143 THR A CA 1
ATOM 1139 C C . THR A 1 143 ? 0.278 -0.992 6.757 1.00 91.06 143 THR A C 1
ATOM 1141 O O . THR A 1 143 ? -0.294 0.035 6.380 1.00 91.06 143 THR A O 1
ATOM 1144 N N . VAL A 1 144 ? 0.890 -1.809 5.901 1.00 92.06 144 VAL A N 1
ATOM 1145 C CA . VAL A 1 144 ? 0.811 -1.641 4.450 1.00 92.06 144 VAL A CA 1
ATOM 1146 C C . VAL A 1 144 ? 0.129 -2.862 3.854 1.00 92.06 144 VAL A C 1
ATOM 1148 O O . VAL A 1 144 ? 0.572 -3.987 4.058 1.00 92.06 144 VAL A O 1
ATOM 1151 N N . HIS A 1 145 ? -0.939 -2.620 3.102 1.00 94.06 145 HIS A N 1
ATOM 1152 C CA . HIS A 1 145 ? -1.722 -3.634 2.411 1.00 94.06 145 HIS A CA 1
ATOM 1153 C C . HIS A 1 145 ? -1.481 -3.524 0.913 1.00 94.06 145 HIS A C 1
ATOM 1155 O O . HIS A 1 145 ? -1.620 -2.451 0.320 1.00 94.06 145 HIS A O 1
ATOM 1161 N N . HIS A 1 146 ? -1.143 -4.646 0.295 1.00 95.38 146 HIS A N 1
ATOM 1162 C CA . HIS A 1 146 ? -0.889 -4.738 -1.131 1.00 95.38 146 HIS A CA 1
ATOM 1163 C C . HIS A 1 146 ? -1.986 -5.574 -1.775 1.00 95.38 146 HIS A C 1
ATOM 1165 O O . HIS A 1 146 ? -2.154 -6.742 -1.437 1.00 95.38 146 HIS A O 1
ATOM 1171 N N . VAL A 1 147 ? -2.733 -4.981 -2.702 1.00 96.44 147 VAL A N 1
ATOM 1172 C CA . VAL A 1 147 ? -3.887 -5.631 -3.330 1.00 96.44 147 VAL A CA 1
ATOM 1173 C C . VAL A 1 147 ? -3.720 -5.647 -4.833 1.00 96.44 147 VAL A C 1
ATOM 1175 O O . VAL A 1 147 ? -3.591 -4.602 -5.475 1.00 96.44 147 VAL A O 1
ATOM 1178 N N . LEU A 1 148 ? -3.742 -6.851 -5.391 1.00 95.88 148 LEU A N 1
ATOM 1179 C CA . LEU A 1 148 ? -3.674 -7.112 -6.817 1.00 95.88 148 LEU A CA 1
ATOM 1180 C C . LEU A 1 148 ? -5.084 -7.345 -7.359 1.00 95.88 148 LEU A C 1
ATOM 1182 O O . LEU A 1 148 ? -5.797 -8.236 -6.900 1.00 95.88 148 LEU A O 1
ATOM 1186 N N . VAL A 1 149 ? -5.489 -6.548 -8.348 1.00 97.50 149 VAL A N 1
ATOM 1187 C CA . VAL A 1 149 ? -6.815 -6.631 -8.973 1.00 97.50 149 VAL A CA 1
ATOM 1188 C C . VAL A 1 149 ? -6.685 -6.764 -10.479 1.00 97.50 149 VAL A C 1
ATOM 1190 O O . VAL A 1 149 ? -6.110 -5.895 -11.130 1.00 97.50 149 VAL A O 1
ATOM 1193 N N . PHE A 1 150 ? -7.287 -7.804 -11.051 1.00 97.00 150 PHE A N 1
ATOM 1194 C CA . PHE A 1 150 ? -7.263 -8.085 -12.486 1.00 97.00 150 PHE A CA 1
ATOM 1195 C C . PHE A 1 150 ? -8.573 -7.712 -13.198 1.00 97.00 150 PHE A C 1
ATOM 1197 O O . PHE A 1 150 ? -9.658 -7.687 -12.609 1.00 97.00 150 PHE A O 1
ATOM 1204 N N . GLU A 1 151 ? -8.494 -7.456 -14.509 1.00 96.12 151 GLU A N 1
ATOM 1205 C CA . GLU A 1 151 ? -9.649 -7.112 -15.359 1.00 96.12 151 GLU A CA 1
ATOM 1206 C C . GLU A 1 151 ? -10.749 -8.184 -15.348 1.00 96.12 151 GLU A C 1
ATOM 1208 O O . GLU A 1 151 ? -11.935 -7.854 -15.402 1.00 96.12 151 GLU A O 1
ATOM 1213 N N . ASN A 1 152 ? -10.374 -9.457 -15.212 1.00 93.62 152 ASN A N 1
ATOM 1214 C CA . ASN A 1 152 ? -11.310 -10.580 -15.125 1.00 93.62 152 ASN A CA 1
ATOM 1215 C C . ASN A 1 152 ? -12.006 -10.712 -13.757 1.00 93.62 152 ASN A C 1
ATOM 1217 O O . ASN A 1 152 ? -12.836 -11.600 -13.594 1.00 93.62 152 ASN A O 1
ATOM 1221 N N . GLY A 1 153 ? -11.708 -9.828 -12.799 1.00 93.31 153 GLY A N 1
ATOM 1222 C CA . GLY A 1 153 ? -12.392 -9.760 -11.509 1.00 93.31 153 GLY A CA 1
ATOM 1223 C C . GLY A 1 153 ? -11.670 -10.433 -10.347 1.00 93.31 153 GLY A C 1
ATOM 1224 O O . GLY A 1 153 ? -12.151 -10.294 -9.226 1.00 93.31 153 GLY A O 1
ATOM 1225 N N . PHE A 1 154 ? -10.529 -11.098 -10.564 1.00 93.81 154 PHE A N 1
ATOM 1226 C CA . PHE A 1 154 ? -9.733 -11.596 -9.440 1.00 93.81 154 PHE A CA 1
ATOM 1227 C C . PHE A 1 154 ? -9.191 -10.442 -8.604 1.00 93.81 154 PHE A C 1
ATOM 1229 O O . PHE A 1 154 ? -8.679 -9.457 -9.141 1.00 93.81 154 PHE A O 1
ATOM 1236 N N . VAL A 1 155 ? -9.298 -10.610 -7.292 1.00 95.06 155 VAL A N 1
ATOM 1237 C CA . VAL A 1 155 ? -8.726 -9.742 -6.268 1.00 95.06 155 VAL A CA 1
ATOM 1238 C C . VAL A 1 155 ? -7.922 -10.638 -5.339 1.00 95.06 155 VAL A C 1
ATOM 1240 O O . VAL A 1 155 ? -8.416 -11.690 -4.935 1.00 95.06 155 VAL A O 1
ATOM 1243 N N . ARG A 1 156 ? -6.682 -10.253 -5.046 1.00 91.56 156 ARG A N 1
ATOM 1244 C CA . ARG A 1 156 ? -5.773 -11.023 -4.200 1.00 91.56 156 ARG A CA 1
ATOM 1245 C C . ARG A 1 156 ? -4.968 -10.090 -3.307 1.00 91.56 156 ARG A C 1
ATOM 1247 O O . ARG A 1 156 ? -4.411 -9.107 -3.793 1.00 91.56 156 ARG A O 1
ATOM 1254 N N . ASP A 1 157 ? -4.862 -10.458 -2.038 1.00 92.50 157 ASP A N 1
ATOM 1255 C CA . ASP A 1 157 ? -3.916 -9.847 -1.111 1.00 92.50 157 ASP A CA 1
ATOM 1256 C C . ASP A 1 157 ? -2.516 -10.408 -1.367 1.00 92.50 157 ASP A C 1
ATOM 1258 O O . ASP A 1 157 ? -2.304 -11.620 -1.474 1.00 92.50 157 ASP A O 1
ATOM 1262 N N . MET A 1 158 ? -1.555 -9.506 -1.527 1.00 89.38 158 MET A N 1
ATOM 1263 C CA . MET A 1 158 ? -0.164 -9.851 -1.774 1.00 89.38 158 MET A CA 1
ATOM 1264 C C . MET A 1 158 ? 0.578 -9.893 -0.443 1.00 89.38 158 MET A C 1
ATOM 1266 O O . MET A 1 158 ? 0.765 -8.870 0.210 1.00 89.38 158 MET A O 1
ATOM 1270 N N . HIS A 1 159 ? 1.021 -11.090 -0.065 1.00 80.62 159 HIS A N 1
ATOM 1271 C CA . HIS A 1 159 ? 1.845 -11.312 1.128 1.00 80.62 159 HIS A CA 1
ATOM 1272 C C . HIS A 1 159 ? 3.351 -11.298 0.826 1.00 80.62 159 HIS A C 1
ATOM 1274 O O . HIS A 1 159 ? 4.165 -11.292 1.745 1.00 80.62 159 HIS A O 1
ATOM 1280 N N . ILE A 1 160 ? 3.725 -11.303 -0.457 1.00 74.56 160 ILE A N 1
ATOM 1281 C CA . ILE A 1 160 ? 5.116 -11.204 -0.906 1.00 74.56 160 ILE A CA 1
ATOM 1282 C C . ILE A 1 160 ? 5.517 -9.722 -0.924 1.00 74.56 160 ILE A C 1
ATOM 1284 O O . ILE A 1 160 ? 4.695 -8.892 -1.336 1.00 74.56 160 ILE A O 1
ATOM 1288 N N . PRO A 1 161 ? 6.753 -9.365 -0.520 1.00 80.12 161 PRO A N 1
ATOM 1289 C CA . PRO A 1 161 ? 7.243 -7.999 -0.631 1.00 80.12 161 PRO A CA 1
ATOM 1290 C C . PRO A 1 161 ? 7.089 -7.478 -2.061 1.00 80.12 161 PRO A C 1
ATOM 1292 O O . PRO A 1 161 ? 7.573 -8.084 -3.020 1.00 80.12 161 PRO A O 1
ATOM 1295 N N . VAL A 1 162 ? 6.420 -6.335 -2.216 1.00 83.44 162 VAL A N 1
ATOM 1296 C CA . VAL A 1 162 ? 6.197 -5.732 -3.539 1.00 83.44 162 VAL A CA 1
ATOM 1297 C C . VAL A 1 162 ? 7.514 -5.450 -4.248 1.00 83.44 162 VAL A C 1
ATOM 1299 O O . VAL A 1 162 ? 7.597 -5.618 -5.457 1.00 83.44 162 VAL A O 1
ATOM 1302 N N . ASP A 1 163 ? 8.563 -5.117 -3.510 1.00 81.06 163 ASP A N 1
ATOM 1303 C CA . ASP A 1 163 ? 9.898 -4.882 -4.050 1.00 81.06 163 ASP A CA 1
ATOM 1304 C C . ASP A 1 163 ? 10.416 -6.106 -4.815 1.00 81.06 163 ASP A C 1
ATOM 1306 O O . ASP A 1 163 ? 10.930 -5.971 -5.924 1.00 81.06 163 ASP A O 1
ATOM 1310 N N . GLU A 1 164 ? 10.213 -7.313 -4.278 1.00 80.25 164 GLU A N 1
ATOM 1311 C CA . GLU A 1 164 ? 10.585 -8.554 -4.961 1.00 80.25 164 GLU A CA 1
ATOM 1312 C C . GLU A 1 164 ? 9.777 -8.738 -6.244 1.00 80.25 164 GLU A C 1
ATOM 1314 O O . GLU A 1 164 ? 10.331 -9.117 -7.275 1.00 80.25 164 GLU A O 1
ATOM 1319 N N . LEU A 1 165 ? 8.480 -8.428 -6.218 1.00 82.31 165 LEU A N 1
ATOM 1320 C CA . LEU A 1 165 ? 7.636 -8.477 -7.410 1.00 82.31 165 LEU A CA 1
ATOM 1321 C C . LEU A 1 165 ? 8.150 -7.501 -8.484 1.00 82.31 165 LEU A C 1
ATOM 1323 O O . LEU A 1 165 ? 8.366 -7.888 -9.633 1.00 82.31 165 LEU A O 1
ATOM 1327 N N . LEU A 1 166 ? 8.381 -6.244 -8.100 1.00 84.31 166 LEU A N 1
ATOM 1328 C CA . LEU A 1 166 ? 8.743 -5.164 -9.015 1.00 84.31 166 LEU A CA 1
ATOM 1329 C C . LEU A 1 166 ? 10.155 -5.328 -9.592 1.00 84.31 166 LEU A C 1
ATOM 1331 O O . LEU A 1 166 ? 10.344 -5.039 -10.770 1.00 84.31 166 LEU A O 1
ATOM 1335 N N . ILE A 1 167 ? 11.124 -5.831 -8.816 1.00 85.25 167 ILE A N 1
ATOM 1336 C CA . ILE A 1 167 ? 12.507 -6.069 -9.279 1.00 85.25 167 ILE A CA 1
ATOM 1337 C C . ILE A 1 167 ? 12.556 -7.106 -10.405 1.00 85.25 167 ILE A C 1
ATOM 1339 O O . ILE A 1 167 ? 13.407 -7.034 -11.288 1.00 85.25 167 ILE A O 1
ATOM 1343 N N . ASN A 1 168 ? 11.650 -8.082 -10.381 1.00 85.56 168 ASN A N 1
ATOM 1344 C CA . ASN A 1 168 ? 11.607 -9.127 -11.398 1.00 85.56 168 ASN A CA 1
ATOM 1345 C C . ASN A 1 168 ? 10.825 -8.711 -12.649 1.00 85.56 168 ASN A C 1
ATOM 1347 O O . ASN A 1 168 ? 10.973 -9.343 -13.694 1.00 85.56 168 ASN A O 1
ATOM 1351 N N . GLY A 1 169 ? 9.990 -7.676 -12.551 1.00 87.06 169 GLY A N 1
ATOM 1352 C CA . GLY A 1 169 ? 9.197 -7.169 -13.660 1.00 87.06 169 GLY A CA 1
ATOM 1353 C C . GLY A 1 169 ? 10.035 -6.384 -14.667 1.00 87.06 169 GLY A C 1
ATOM 1354 O O . GLY A 1 169 ? 10.927 -5.619 -14.313 1.00 87.06 169 GLY A O 1
ATOM 1355 N N . SER A 1 170 ? 9.707 -6.526 -15.949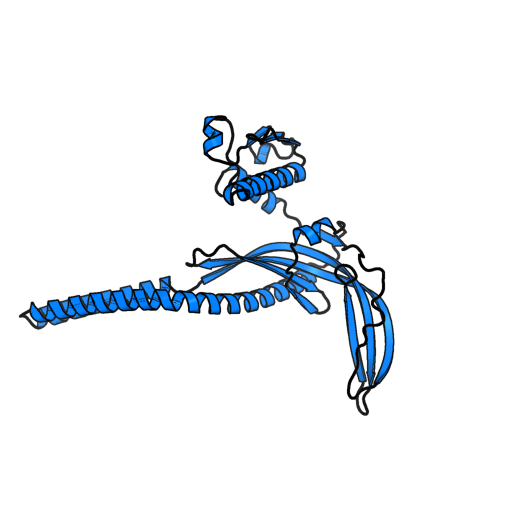 1.00 90.69 170 SER A N 1
ATOM 1356 C CA . SER A 1 170 ? 10.249 -5.661 -17.001 1.00 90.69 170 SER A CA 1
ATOM 1357 C C . SER A 1 170 ? 9.299 -4.496 -17.260 1.00 90.69 170 SER A C 1
ATOM 1359 O O . SER A 1 170 ? 8.103 -4.701 -17.462 1.00 90.69 170 SER A O 1
ATOM 1361 N N . SER A 1 171 ? 9.819 -3.266 -17.273 1.00 88.75 171 SER A N 1
ATOM 1362 C CA . SER A 1 171 ? 9.019 -2.081 -17.605 1.00 88.75 171 SER A CA 1
ATOM 1363 C C . SER A 1 171 ? 8.427 -2.203 -19.012 1.00 88.75 171 SER A C 1
ATOM 1365 O O . SER A 1 171 ? 9.123 -2.552 -19.966 1.00 88.75 171 SER A O 1
ATOM 1367 N N . THR A 1 172 ? 7.135 -1.913 -19.148 1.00 91.19 172 THR A N 1
ATOM 1368 C CA . THR A 1 172 ? 6.398 -2.027 -20.408 1.00 91.19 172 THR A CA 1
ATOM 1369 C C . THR A 1 172 ? 5.491 -0.821 -20.638 1.00 91.19 172 THR A C 1
ATOM 1371 O O . THR A 1 172 ? 5.319 0.058 -19.789 1.00 91.19 172 THR A O 1
ATOM 1374 N N . ARG A 1 173 ? 4.893 -0.749 -21.830 1.00 89.12 173 ARG A N 1
ATOM 1375 C CA . ARG A 1 173 ? 3.917 0.298 -22.146 1.00 89.12 173 ARG A CA 1
ATOM 1376 C C . ARG A 1 173 ? 2.607 0.022 -21.420 1.00 89.12 173 ARG A C 1
ATOM 1378 O O . ARG A 1 173 ? 2.091 -1.094 -21.459 1.00 89.12 173 ARG A O 1
ATOM 1385 N N . ARG A 1 174 ? 2.029 1.076 -20.847 1.00 89.69 174 ARG A N 1
ATOM 1386 C CA . ARG A 1 174 ? 0.681 1.044 -20.275 1.00 89.69 174 ARG A CA 1
ATOM 1387 C C . ARG A 1 174 ? -0.353 0.647 -21.318 1.00 89.69 174 ARG A C 1
ATOM 1389 O O . ARG A 1 174 ? -0.331 1.142 -22.445 1.00 89.69 174 ARG A O 1
ATOM 1396 N N . ARG A 1 175 ? -1.278 -0.219 -20.917 1.00 89.81 175 ARG A N 1
ATOM 1397 C CA . ARG A 1 175 ? -2.367 -0.726 -21.761 1.00 89.81 175 ARG A CA 1
ATOM 1398 C C . ARG A 1 175 ? -3.740 -0.426 -21.170 1.00 89.81 175 ARG A C 1
ATOM 1400 O O . ARG A 1 175 ? -4.726 -0.497 -21.900 1.00 89.81 175 ARG A O 1
ATOM 1407 N N . LEU A 1 176 ? -3.827 -0.083 -19.883 1.00 92.56 176 LEU A N 1
ATOM 1408 C CA . LEU A 1 176 ? -5.104 0.214 -19.241 1.00 92.56 176 LEU A CA 1
ATOM 1409 C C . LEU A 1 176 ? -5.574 1.648 -19.515 1.00 92.56 176 LEU A C 1
ATOM 1411 O O . LEU A 1 176 ? -4.858 2.631 -19.304 1.00 92.56 176 LEU A O 1
ATOM 1415 N N . SER A 1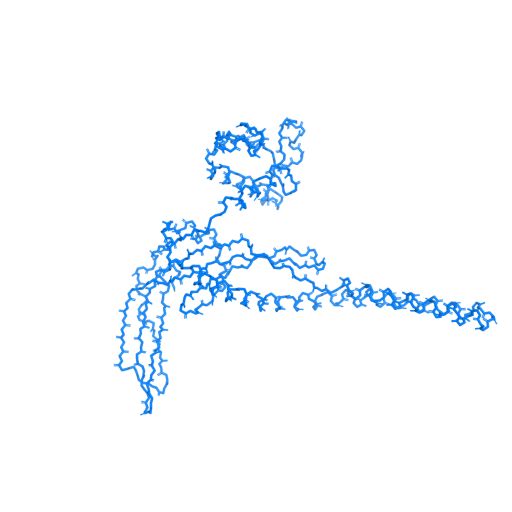 177 ? -6.837 1.761 -19.931 1.00 94.19 177 SER A N 1
ATOM 1416 C CA . SER A 1 177 ? -7.522 3.047 -20.065 1.00 94.19 177 SER A CA 1
ATOM 1417 C C . SER A 1 177 ? -7.760 3.693 -18.693 1.00 94.19 177 SER A C 1
ATOM 1419 O O . SER A 1 177 ? -7.849 3.002 -17.676 1.00 94.19 177 SER A O 1
ATOM 1421 N N . LYS A 1 178 ? -7.958 5.019 -18.652 1.00 94.38 178 LYS A N 1
ATOM 1422 C CA . LYS A 1 178 ? -8.327 5.735 -17.413 1.00 94.38 178 LYS A CA 1
ATOM 1423 C C . LYS A 1 178 ? -9.587 5.146 -16.762 1.00 94.38 178 LYS A C 1
ATOM 1425 O O . LYS A 1 178 ? -9.640 5.007 -15.544 1.00 94.38 178 LYS A O 1
ATOM 1430 N N . ARG A 1 179 ? -10.580 4.759 -17.571 1.00 96.81 179 ARG A N 1
ATOM 1431 C CA . ARG A 1 179 ? -11.821 4.130 -17.093 1.00 96.81 179 ARG A CA 1
ATOM 1432 C C . ARG A 1 179 ? -11.550 2.768 -16.453 1.00 96.81 179 ARG A C 1
ATOM 1434 O O . ARG A 1 179 ? -12.051 2.516 -15.362 1.00 96.81 179 ARG A O 1
ATOM 1441 N N . SER A 1 180 ? -10.747 1.925 -17.104 1.00 95.56 180 SER A N 1
ATOM 1442 C CA . SER A 1 180 ? -10.361 0.609 -16.575 1.00 95.56 180 SER A CA 1
ATOM 1443 C C . SER A 1 180 ? -9.607 0.750 -15.254 1.00 95.56 180 SER A C 1
ATOM 1445 O O . SER A 1 180 ? -9.933 0.070 -14.287 1.00 95.56 180 SER A O 1
ATOM 1447 N N . LEU A 1 181 ? -8.657 1.688 -15.179 1.00 95.44 181 LEU A N 1
ATOM 1448 C CA . LEU A 1 181 ? -7.907 1.972 -13.953 1.00 95.44 181 LEU A CA 1
ATOM 1449 C C . LEU A 1 181 ? -8.818 2.405 -12.809 1.00 95.44 181 LEU A C 1
ATOM 1451 O O . LEU A 1 181 ? -8.695 1.870 -11.714 1.00 95.44 181 LEU A O 1
ATOM 1455 N N . GLN A 1 182 ? -9.769 3.308 -13.062 1.00 96.69 182 GLN A N 1
ATOM 1456 C CA . GLN A 1 182 ? -10.721 3.734 -12.035 1.00 96.69 182 GLN A CA 1
ATOM 1457 C C . GLN A 1 182 ? -11.583 2.566 -11.537 1.00 96.69 182 GLN A C 1
ATOM 1459 O O . GLN A 1 182 ? -11.835 2.447 -10.341 1.00 96.69 182 GLN A O 1
ATOM 1464 N N . GLN A 1 183 ? -12.033 1.694 -12.443 1.00 97.62 183 GLN A N 1
ATOM 1465 C CA . GLN A 1 183 ? -12.830 0.521 -12.082 1.00 97.62 183 GLN A CA 1
ATOM 1466 C C . GLN A 1 183 ? -12.034 -0.468 -11.225 1.00 97.62 183 GLN A C 1
ATOM 1468 O O . GLN A 1 183 ? -12.539 -0.931 -10.203 1.00 97.62 183 GLN A O 1
ATOM 1473 N N . LEU A 1 184 ? -10.795 -0.770 -11.618 1.00 97.81 184 LEU A N 1
ATOM 1474 C CA . LEU A 1 184 ? -9.908 -1.655 -10.865 1.00 97.81 184 LEU A CA 1
ATOM 1475 C C . LEU A 1 184 ? -9.535 -1.048 -9.508 1.00 97.81 184 LEU A C 1
ATOM 1477 O O . LEU A 1 184 ? -9.591 -1.743 -8.498 1.00 97.81 184 LEU A O 1
ATOM 1481 N N . PHE A 1 185 ? -9.250 0.254 -9.461 1.00 97.19 185 PHE A N 1
ATOM 1482 C CA . PHE A 1 185 ? -8.955 0.966 -8.219 1.00 97.19 185 PHE A CA 1
ATOM 1483 C C . PHE A 1 185 ? -10.142 0.939 -7.257 1.00 97.19 185 PHE A C 1
ATOM 1485 O O . PHE A 1 185 ? -9.972 0.639 -6.082 1.00 97.19 185 PHE A O 1
ATOM 1492 N N . ASN A 1 186 ? -11.362 1.177 -7.747 1.00 97.44 186 ASN A N 1
ATOM 1493 C CA . ASN A 1 186 ? -12.556 1.108 -6.906 1.00 97.44 186 ASN A CA 1
ATOM 1494 C C . ASN A 1 186 ? -12.760 -0.295 -6.316 1.00 97.44 186 ASN A C 1
ATOM 1496 O O . ASN A 1 186 ? -13.189 -0.411 -5.171 1.00 97.44 186 ASN A O 1
ATOM 1500 N N . ARG A 1 187 ? -12.435 -1.356 -7.070 1.00 97.69 187 ARG A N 1
ATOM 1501 C CA . ARG A 1 187 ? -12.454 -2.735 -6.558 1.00 97.69 187 ARG A CA 1
ATOM 1502 C C . ARG A 1 187 ? -11.384 -2.954 -5.489 1.00 97.69 187 ARG A C 1
ATOM 1504 O O . ARG A 1 187 ? -11.709 -3.503 -4.443 1.00 97.69 187 ARG A O 1
ATOM 1511 N N . ALA A 1 188 ? -10.156 -2.487 -5.725 1.00 97.56 188 ALA A N 1
ATOM 1512 C CA . ALA A 1 188 ? -9.068 -2.568 -4.748 1.00 97.56 188 ALA A CA 1
ATOM 1513 C C . ALA A 1 188 ? -9.431 -1.832 -3.449 1.00 97.56 188 ALA A C 1
ATOM 1515 O O . ALA A 1 188 ? -9.304 -2.395 -2.369 1.00 97.56 188 ALA A O 1
ATOM 1516 N N . ARG A 1 189 ? -9.970 -0.610 -3.562 1.00 96.81 189 ARG A N 1
ATOM 1517 C CA . ARG A 1 189 ? -10.440 0.196 -2.428 1.00 96.81 189 ARG A CA 1
ATOM 1518 C C . ARG A 1 189 ? -11.492 -0.547 -1.607 1.00 96.81 189 ARG A C 1
ATOM 1520 O O . ARG A 1 189 ? -11.326 -0.677 -0.405 1.00 96.81 189 ARG A O 1
ATOM 1527 N N . LEU A 1 190 ? -12.541 -1.063 -2.252 1.00 96.50 190 LEU A N 1
ATOM 1528 C CA . LEU A 1 190 ? -13.610 -1.792 -1.559 1.00 96.50 190 LEU A CA 1
ATOM 1529 C C . LEU A 1 190 ? -13.108 -3.069 -0.874 1.00 96.50 190 LEU A C 1
ATOM 1531 O O . LEU A 1 190 ? -13.661 -3.463 0.148 1.00 96.50 190 LEU A O 1
ATOM 1535 N N . HIS A 1 191 ? -12.107 -3.737 -1.448 1.00 96.44 191 HIS A N 1
ATOM 1536 C CA . HIS A 1 191 ? -11.488 -4.913 -0.836 1.00 96.44 191 HIS A CA 1
ATOM 1537 C C . HIS A 1 191 ? -10.698 -4.533 0.418 1.00 96.44 191 HIS A C 1
ATOM 1539 O O . HIS A 1 191 ? -10.936 -5.094 1.484 1.00 96.44 191 HIS A O 1
ATOM 1545 N N . VAL A 1 192 ? -9.838 -3.517 0.312 1.00 95.75 192 VAL A N 1
ATOM 1546 C CA . VAL A 1 192 ? -9.041 -3.009 1.438 1.00 95.75 192 VAL A CA 1
ATOM 1547 C C . VAL A 1 192 ? -9.914 -2.454 2.555 1.00 95.75 192 VAL A C 1
ATOM 1549 O O . VAL A 1 192 ? -9.629 -2.707 3.716 1.00 95.75 192 VAL A O 1
ATOM 1552 N N . GLU A 1 193 ? -11.002 -1.755 2.233 1.00 94.75 193 GLU A N 1
ATOM 1553 C CA . GLU A 1 193 ? -11.947 -1.256 3.239 1.00 94.75 193 GLU A CA 1
ATOM 1554 C C . GLU A 1 193 ? -12.552 -2.387 4.075 1.00 94.75 193 GLU A C 1
ATOM 1556 O O . GLU A 1 193 ? -12.672 -2.243 5.286 1.00 94.75 193 GLU A O 1
ATOM 1561 N N . ARG A 1 194 ? -12.889 -3.530 3.462 1.00 94.62 194 ARG A N 1
ATOM 1562 C CA . ARG A 1 194 ? -13.402 -4.692 4.207 1.00 94.62 194 ARG A CA 1
ATOM 1563 C C . ARG A 1 194 ? -12.333 -5.338 5.075 1.00 94.62 194 ARG A C 1
ATOM 1565 O O . ARG A 1 194 ? -12.626 -5.708 6.205 1.00 94.62 194 ARG A O 1
ATOM 1572 N N . LEU A 1 195 ? -11.121 -5.478 4.541 1.00 93.19 195 LEU A N 1
ATOM 1573 C CA . LEU A 1 195 ? -9.998 -6.058 5.271 1.00 93.19 195 LEU A CA 1
ATOM 1574 C C . LEU A 1 195 ? -9.656 -5.203 6.497 1.00 93.19 195 LEU A C 1
ATOM 1576 O O . LEU A 1 195 ? -9.590 -5.714 7.609 1.00 93.19 195 LEU A O 1
ATOM 1580 N N . ILE A 1 196 ? -9.538 -3.890 6.306 1.00 92.94 196 ILE A N 1
ATOM 1581 C CA . ILE A 1 196 ? -9.238 -2.943 7.381 1.00 92.94 196 ILE A CA 1
ATOM 1582 C C . ILE A 1 196 ? -10.389 -2.843 8.381 1.00 92.94 196 ILE A C 1
ATOM 1584 O O . ILE A 1 196 ? -10.127 -2.679 9.564 1.00 92.94 196 ILE A O 1
ATOM 1588 N N . ALA A 1 197 ? -11.652 -2.952 7.955 1.00 92.25 197 ALA A N 1
ATOM 1589 C CA . ALA A 1 197 ? -12.776 -2.967 8.892 1.00 92.25 197 ALA A CA 1
ATOM 1590 C C . ALA A 1 197 ? -12.678 -4.141 9.882 1.00 92.25 197 ALA A C 1
ATOM 1592 O O . ALA A 1 197 ? -12.911 -3.944 11.071 1.00 92.25 197 ALA A O 1
ATOM 1593 N N . LEU A 1 198 ? -12.271 -5.323 9.407 1.00 91.25 198 LEU A N 1
ATOM 1594 C CA . LEU A 1 198 ? -12.047 -6.491 10.261 1.00 91.25 198 LEU A CA 1
ATOM 1595 C C . LEU A 1 198 ? -10.871 -6.273 11.229 1.00 91.25 198 LEU A C 1
ATOM 1597 O O . LEU A 1 198 ? -10.972 -6.588 12.411 1.00 91.25 198 LEU A O 1
ATOM 1601 N N . GLU A 1 199 ? -9.761 -5.707 10.747 1.00 90.69 199 GLU A N 1
ATOM 1602 C CA . GLU A 1 199 ? -8.606 -5.378 11.598 1.00 90.69 199 GLU A CA 1
ATOM 1603 C C . GLU A 1 199 ? -8.931 -4.279 12.620 1.00 90.69 199 GLU A C 1
ATOM 1605 O O . GLU A 1 199 ? -8.449 -4.315 13.750 1.00 90.69 199 GLU A O 1
ATOM 1610 N N . ALA A 1 200 ? -9.761 -3.305 12.243 1.00 88.44 200 ALA A N 1
ATOM 1611 C CA . ALA A 1 200 ? -10.205 -2.227 13.114 1.00 88.44 200 ALA A CA 1
ATOM 1612 C C . ALA A 1 200 ? -11.116 -2.735 14.235 1.00 88.44 200 ALA A C 1
ATOM 1614 O O . ALA A 1 200 ? -10.999 -2.249 15.353 1.00 88.44 200 ALA A O 1
ATOM 1615 N N . GLU A 1 201 ? -11.985 -3.710 13.957 1.00 89.19 201 GLU A N 1
ATOM 1616 C CA . GLU A 1 201 ? -12.818 -4.370 14.969 1.00 89.19 201 GLU A CA 1
ATOM 1617 C C . GLU A 1 201 ? -11.948 -5.099 16.001 1.00 89.19 201 GLU A C 1
ATOM 1619 O O . GLU A 1 201 ? -12.066 -4.845 17.195 1.00 89.19 201 GLU A O 1
ATOM 1624 N N . GLN A 1 202 ? -10.971 -5.887 15.541 1.00 86.88 202 GLN A N 1
ATOM 1625 C CA . GLN A 1 202 ? -10.000 -6.540 16.428 1.00 86.88 202 GLN A CA 1
ATOM 1626 C C . GLN A 1 202 ? -9.196 -5.527 17.255 1.00 86.88 202 GLN A C 1
ATOM 1628 O O . GLN A 1 202 ? -8.936 -5.732 18.438 1.00 86.88 202 GLN A O 1
ATOM 1633 N N . ALA A 1 203 ? -8.798 -4.415 16.637 1.00 84.25 203 ALA A N 1
ATOM 1634 C CA . ALA A 1 203 ? -8.072 -3.350 17.311 1.00 84.25 203 ALA A CA 1
ATOM 1635 C C . ALA A 1 203 ? -8.945 -2.596 18.332 1.00 84.25 203 ALA A C 1
ATOM 1637 O O . ALA A 1 203 ? -8.425 -2.160 19.358 1.00 84.25 203 ALA A O 1
ATOM 1638 N N . GLN A 1 204 ? -10.247 -2.455 18.067 1.00 85.00 204 GLN A N 1
ATOM 1639 C CA . GLN A 1 204 ? -11.210 -1.866 18.994 1.00 85.00 204 GLN A CA 1
ATOM 1640 C C . GLN A 1 204 ? -11.423 -2.768 20.211 1.00 85.00 204 GLN A C 1
ATOM 1642 O O . GLN A 1 204 ? -11.379 -2.261 21.325 1.00 85.00 204 GLN A O 1
ATOM 1647 N N . ASP A 1 205 ? -11.556 -4.084 20.025 1.00 85.12 205 ASP A N 1
ATOM 1648 C CA . ASP A 1 205 ? -11.697 -5.039 21.133 1.00 85.12 205 ASP A CA 1
ATOM 1649 C C . ASP A 1 205 ? -10.507 -4.981 22.108 1.00 85.12 205 ASP A C 1
ATOM 1651 O O . ASP A 1 205 ? -10.686 -5.031 23.328 1.00 85.12 205 ASP A O 1
ATOM 1655 N N . GLU A 1 206 ? -9.283 -4.832 21.585 1.00 80.19 206 GLU A N 1
ATOM 1656 C CA . GLU A 1 206 ? -8.084 -4.629 22.408 1.00 80.19 206 GLU A CA 1
ATOM 1657 C C . GLU A 1 206 ? -8.154 -3.315 23.208 1.00 80.19 206 GLU A C 1
ATOM 1659 O O . GLU A 1 206 ? -7.792 -3.289 24.384 1.00 80.19 206 GLU A O 1
ATOM 1664 N N . PHE A 1 207 ? -8.644 -2.233 22.594 1.00 78.50 207 PHE A N 1
ATOM 1665 C CA . PHE A 1 207 ? -8.734 -0.908 23.218 1.00 78.50 207 PHE A CA 1
ATOM 1666 C C . PHE A 1 207 ? -9.882 -0.782 24.219 1.00 78.50 207 PHE A C 1
ATOM 1668 O O . PHE A 1 207 ? -9.768 -0.058 25.208 1.00 78.50 207 PHE A O 1
ATOM 1675 N N . ASP A 1 208 ? -10.979 -1.498 23.992 1.00 83.19 208 ASP A N 1
ATOM 1676 C CA . ASP A 1 208 ? -12.158 -1.488 24.851 1.00 83.19 208 ASP A CA 1
ATOM 1677 C C . ASP A 1 208 ? -11.825 -1.926 26.281 1.00 83.19 208 ASP A C 1
ATOM 1679 O O . ASP A 1 208 ? -12.440 -1.444 27.232 1.00 83.19 208 ASP A O 1
ATOM 1683 N N . SER A 1 209 ? -10.839 -2.811 26.461 1.00 79.31 209 SER A N 1
ATOM 1684 C CA . SER A 1 209 ? -10.374 -3.216 27.792 1.00 79.31 209 SER A CA 1
ATOM 1685 C C . SER A 1 209 ? -9.754 -2.043 28.562 1.00 79.31 209 SER A C 1
ATOM 1687 O O . SER A 1 209 ? -10.142 -1.780 29.703 1.00 79.31 209 SER A O 1
ATOM 1689 N N . ASP A 1 210 ? -8.833 -1.311 27.931 1.00 79.19 210 ASP A N 1
ATOM 1690 C CA . ASP A 1 210 ? -8.162 -0.155 28.539 1.00 79.19 210 ASP A CA 1
ATOM 1691 C C . ASP A 1 210 ? -9.152 0.997 28.763 1.00 79.19 210 ASP A C 1
ATOM 1693 O O . ASP A 1 210 ? -9.190 1.605 29.836 1.00 79.19 210 ASP A O 1
ATOM 1697 N N . ALA A 1 211 ? -10.038 1.224 27.789 1.00 83.06 211 ALA A N 1
ATOM 1698 C CA . ALA A 1 211 ? -11.093 2.224 27.864 1.00 83.06 211 ALA A CA 1
ATOM 1699 C C . ALA A 1 211 ? -12.038 1.968 29.045 1.00 83.06 211 ALA A C 1
ATOM 1701 O O . ALA A 1 211 ? -12.383 2.892 29.779 1.00 83.06 211 ALA A O 1
ATOM 1702 N N . ARG A 1 212 ? -12.447 0.709 29.267 1.00 86.62 212 ARG A N 1
ATOM 1703 C CA . ARG A 1 212 ? -13.304 0.330 30.404 1.00 86.62 212 ARG A CA 1
ATOM 1704 C C . ARG A 1 212 ? -12.633 0.614 31.738 1.00 86.62 212 ARG A C 1
ATOM 1706 O O . ARG A 1 212 ? -13.304 1.092 32.650 1.00 86.62 212 ARG A O 1
ATOM 1713 N N . TYR A 1 213 ? -11.335 0.342 31.859 1.00 87.38 213 TYR A N 1
ATOM 1714 C CA . TYR A 1 213 ? -10.590 0.636 33.080 1.00 87.38 213 TYR A CA 1
ATOM 1715 C C . TYR A 1 213 ? -10.562 2.143 33.376 1.00 87.38 213 TYR A C 1
ATOM 1717 O O . TYR A 1 213 ? -10.878 2.565 34.490 1.00 87.38 213 TYR A O 1
ATOM 1725 N N . GLU A 1 214 ? -10.248 2.960 32.372 1.00 87.12 214 GLU A N 1
ATOM 1726 C CA . GLU A 1 214 ? -10.199 4.419 32.507 1.00 87.12 214 GLU A CA 1
ATOM 1727 C C . GLU A 1 214 ? -11.584 5.032 32.765 1.00 87.12 214 GLU A C 1
ATOM 1729 O O . GLU A 1 214 ? -11.739 5.855 33.671 1.00 87.12 214 GLU A O 1
ATOM 1734 N N . MET A 1 215 ? -12.620 4.561 32.065 1.00 88.81 215 MET A N 1
ATOM 1735 C CA . MET A 1 215 ? -14.009 4.945 32.333 1.00 88.81 215 MET A CA 1
ATOM 1736 C C . MET A 1 215 ? -14.418 4.601 33.768 1.00 88.81 215 MET A C 1
ATOM 1738 O O . MET A 1 215 ? -14.969 5.450 34.468 1.00 88.81 215 MET A O 1
ATOM 1742 N N . GLN A 1 216 ? -14.101 3.393 34.246 1.00 92.44 216 GLN A N 1
ATOM 1743 C CA . GLN A 1 216 ? -14.402 2.995 35.622 1.00 92.44 216 GLN A CA 1
ATOM 1744 C C . GLN A 1 216 ? -13.653 3.867 36.637 1.00 92.44 216 GLN A C 1
ATOM 1746 O O . GLN A 1 216 ? -14.211 4.210 37.679 1.00 92.44 216 GLN A O 1
ATOM 1751 N N . ARG A 1 217 ? -12.410 4.268 36.340 1.00 93.75 217 ARG A N 1
ATOM 1752 C CA . ARG A 1 217 ? -11.639 5.190 37.184 1.00 93.75 217 ARG A CA 1
ATOM 1753 C C . ARG A 1 217 ? -12.321 6.553 37.300 1.00 93.75 217 ARG A C 1
ATOM 1755 O O . ARG A 1 217 ? -12.410 7.079 38.407 1.00 93.75 217 ARG A O 1
ATOM 1762 N N . ILE A 1 218 ? -12.814 7.101 36.188 1.00 92.19 218 ILE A N 1
ATOM 1763 C CA . ILE A 1 218 ? -13.557 8.371 36.162 1.00 92.19 218 ILE A CA 1
ATOM 1764 C C . ILE A 1 218 ? -14.843 8.249 36.977 1.00 92.19 218 ILE A C 1
ATOM 1766 O O . ILE A 1 218 ? -15.080 9.076 37.855 1.00 92.19 218 ILE A O 1
ATOM 1770 N N . VAL A 1 219 ? -15.637 7.198 36.743 1.00 92.88 219 VAL A N 1
ATOM 1771 C CA . VAL A 1 219 ? -16.875 6.948 37.498 1.00 92.88 219 VAL A CA 1
ATOM 1772 C C . VAL A 1 219 ? -16.587 6.888 38.996 1.00 92.88 219 VAL A C 1
ATOM 1774 O O . VAL A 1 219 ? -17.177 7.647 39.758 1.00 92.88 219 VAL A O 1
ATOM 1777 N N . ASN A 1 220 ? -15.614 6.073 39.412 1.00 94.50 220 ASN A N 1
ATOM 1778 C CA . ASN A 1 220 ? -15.264 5.918 40.824 1.00 94.50 220 ASN A CA 1
ATOM 1779 C C . ASN A 1 220 ? -14.803 7.240 41.462 1.00 94.50 220 ASN A C 1
ATOM 1781 O O . ASN A 1 220 ? -15.159 7.523 42.605 1.00 94.50 220 ASN A O 1
ATOM 1785 N N . TYR A 1 221 ? -14.024 8.051 40.738 1.00 95.44 221 TYR A N 1
ATOM 1786 C CA . TYR A 1 221 ? -13.564 9.355 41.218 1.00 95.44 221 TYR A CA 1
ATOM 1787 C C . TYR A 1 221 ? -14.733 10.317 41.463 1.00 95.44 221 TYR A C 1
ATOM 1789 O O . TYR A 1 221 ? -14.837 10.897 42.545 1.00 95.44 221 TYR A O 1
ATOM 1797 N N . TYR A 1 222 ? -15.630 10.466 40.485 1.00 93.12 222 TYR A N 1
ATOM 1798 C CA . TYR A 1 222 ? -16.770 11.374 40.612 1.00 93.12 222 TYR A CA 1
ATOM 1799 C C . TYR A 1 222 ? -17.806 10.862 41.618 1.00 93.12 222 TYR A C 1
ATOM 1801 O O . TYR A 1 222 ? -18.362 11.665 42.362 1.00 93.12 222 TYR A O 1
ATOM 1809 N N . ASP A 1 223 ? -18.019 9.549 41.725 1.00 92.12 223 ASP A N 1
ATOM 1810 C CA . ASP A 1 223 ? -18.901 8.967 42.742 1.00 92.12 223 ASP A CA 1
ATOM 1811 C C . ASP A 1 223 ? -18.363 9.215 44.161 1.00 92.12 223 ASP A C 1
ATOM 1813 O O . ASP A 1 223 ? -19.131 9.564 45.062 1.00 92.12 223 ASP A O 1
ATOM 1817 N N . GLN A 1 224 ? -17.042 9.118 44.363 1.00 93.12 224 GLN A N 1
ATOM 1818 C CA . GLN A 1 224 ? -16.416 9.496 45.630 1.00 93.12 224 GLN A CA 1
ATOM 1819 C C . GLN A 1 224 ? -16.599 10.993 45.916 1.00 93.12 224 GLN A C 1
ATOM 1821 O O . GLN A 1 224 ? -16.984 11.359 47.027 1.00 93.12 224 GLN A O 1
ATOM 1826 N N . LEU A 1 225 ? -16.371 11.856 44.920 1.00 91.38 225 LEU A N 1
ATOM 1827 C CA . LEU A 1 225 ? -16.527 13.306 45.055 1.00 91.38 225 LEU A CA 1
ATOM 1828 C C . LEU A 1 225 ? -17.969 13.683 45.443 1.00 91.38 225 LEU A C 1
ATOM 1830 O O . LEU A 1 225 ? -18.179 14.451 46.382 1.00 91.38 225 LEU A O 1
ATOM 1834 N N . LEU A 1 226 ? -18.960 13.092 44.766 1.00 88.56 226 LEU A N 1
ATOM 1835 C CA . LEU A 1 226 ? -20.386 13.275 45.050 1.00 88.56 226 LEU A CA 1
ATOM 1836 C C . LEU A 1 226 ? -20.754 12.761 46.450 1.00 88.56 226 LEU A C 1
ATOM 1838 O O . LEU A 1 226 ? -21.494 13.430 47.178 1.00 88.56 226 LEU A O 1
ATOM 1842 N N . GLY A 1 227 ? -20.208 11.610 46.856 1.00 87.56 227 GLY A N 1
ATOM 1843 C CA . GLY A 1 227 ? -20.385 11.052 48.197 1.00 87.56 227 GLY A CA 1
ATOM 1844 C C . GLY A 1 227 ? -19.817 11.952 49.299 1.00 87.56 227 GLY A C 1
ATOM 1845 O O . GLY A 1 227 ? -20.489 12.212 50.297 1.00 87.56 227 GLY A O 1
ATOM 1846 N N . GLU A 1 228 ? -18.611 12.493 49.111 1.00 88.50 228 GLU A N 1
ATOM 1847 C CA . GLU A 1 228 ? -18.005 13.453 50.043 1.00 88.50 228 GLU A CA 1
ATOM 1848 C C . GLU A 1 228 ? -18.806 14.758 50.132 1.00 88.50 228 GLU A C 1
ATOM 1850 O O . GLU A 1 228 ? -18.954 15.327 51.218 1.00 88.50 228 GLU A O 1
ATOM 1855 N N . MET A 1 229 ? -19.359 15.225 49.011 1.00 85.00 229 MET A N 1
ATOM 1856 C CA . MET A 1 229 ? -20.191 16.426 48.966 1.00 85.00 229 MET A CA 1
ATOM 1857 C C . MET A 1 229 ? -21.497 16.256 49.748 1.00 85.00 229 MET A C 1
ATOM 1859 O O . MET A 1 229 ? -21.873 17.139 50.525 1.00 85.00 229 MET A O 1
ATOM 1863 N N . ALA A 1 230 ? -22.147 15.096 49.609 1.00 81.69 230 ALA A N 1
ATOM 1864 C CA . ALA A 1 230 ? -23.371 14.757 50.336 1.00 81.69 230 ALA A CA 1
ATOM 1865 C C . ALA A 1 230 ? -23.184 14.786 51.864 1.00 81.69 230 ALA A C 1
ATOM 1867 O O . ALA A 1 230 ? -24.125 15.080 52.598 1.00 81.69 230 ALA A O 1
ATOM 1868 N N . LEU A 1 231 ? -21.963 14.542 52.352 1.00 81.88 231 LEU A N 1
ATOM 1869 C CA . LEU A 1 231 ? -21.626 14.598 53.777 1.00 81.88 231 LEU A CA 1
ATOM 1870 C C . LEU A 1 231 ? -21.323 16.021 54.287 1.00 81.88 231 LEU A C 1
ATOM 1872 O O . LEU A 1 231 ? -21.393 16.260 55.495 1.00 81.88 231 LEU A O 1
ATOM 1876 N N . ARG A 1 232 ? -20.968 16.971 53.408 1.00 79.81 232 ARG A N 1
ATOM 1877 C CA . ARG A 1 232 ? -20.500 18.321 53.790 1.00 79.81 232 ARG A CA 1
ATOM 1878 C C . ARG A 1 232 ? -21.574 19.406 53.692 1.00 79.81 232 ARG A C 1
ATOM 1880 O O . ARG A 1 232 ? -21.551 20.351 54.483 1.00 79.81 232 ARG A O 1
ATOM 1887 N N . VAL A 1 233 ? -22.505 19.308 52.743 1.00 72.31 233 VAL A N 1
ATOM 1888 C CA . VAL A 1 233 ? -23.431 20.409 52.431 1.00 72.31 233 VAL A CA 1
ATOM 1889 C C . VAL A 1 233 ? -24.710 20.330 53.271 1.00 72.31 233 VAL A C 1
ATOM 1891 O O . VAL A 1 233 ? -25.472 19.374 53.195 1.00 72.31 233 VAL A O 1
ATOM 1894 N N . ARG A 1 234 ? -24.985 21.376 54.065 1.00 67.88 234 ARG A N 1
ATOM 1895 C CA . ARG A 1 234 ? -26.208 21.485 54.892 1.00 67.88 234 ARG A CA 1
ATOM 1896 C C . ARG A 1 234 ? -27.383 22.161 54.176 1.00 67.88 234 ARG A C 1
ATOM 1898 O O . ARG A 1 234 ? -28.520 22.031 54.615 1.00 67.88 234 ARG A O 1
ATOM 1905 N N . ASN A 1 235 ? -27.117 22.896 53.096 1.00 79.44 235 ASN A N 1
ATOM 1906 C CA . ASN A 1 235 ? -28.113 23.661 52.347 1.00 79.44 235 ASN A CA 1
ATOM 1907 C C . ASN A 1 235 ? -28.545 22.906 51.080 1.00 79.44 235 ASN A C 1
ATOM 1909 O O . ASN A 1 235 ? -27.763 22.762 50.144 1.00 79.44 235 ASN A O 1
ATOM 1913 N N . HIS A 1 236 ? -29.801 22.456 51.037 1.00 76.50 236 HIS A N 1
ATOM 1914 C CA . HIS A 1 236 ? -30.326 21.634 49.941 1.00 76.50 236 HIS A CA 1
ATOM 1915 C C . HIS A 1 236 ? -30.310 22.325 48.570 1.00 76.50 236 HIS A C 1
ATOM 1917 O O . HIS A 1 236 ? -30.118 21.650 47.564 1.00 76.50 236 HIS A O 1
ATOM 1923 N N . GLN A 1 237 ? -30.470 23.653 48.504 1.00 78.62 237 GLN A N 1
ATOM 1924 C CA . GLN A 1 237 ? -30.461 24.367 47.219 1.00 78.62 237 GLN A CA 1
ATOM 1925 C C . GLN A 1 237 ? -29.052 24.486 46.624 1.00 78.62 237 GLN A C 1
ATOM 1927 O O . GLN A 1 237 ? -28.879 24.291 45.425 1.00 78.62 237 GLN A O 1
ATOM 1932 N N . GLN A 1 238 ? -28.043 24.761 47.456 1.00 78.38 238 GLN A N 1
ATOM 1933 C CA . GLN A 1 238 ? -26.641 24.783 47.015 1.00 78.38 238 GLN A CA 1
ATOM 1934 C C . GLN A 1 238 ? -26.151 23.379 46.655 1.00 78.38 238 GLN A C 1
ATOM 1936 O O . GLN A 1 238 ? -25.492 23.213 45.635 1.00 78.38 238 GLN A O 1
ATOM 1941 N N . PHE A 1 239 ? -26.559 22.368 47.430 1.00 83.44 239 PHE A N 1
ATOM 1942 C CA . PHE A 1 239 ? -26.257 20.971 47.132 1.00 83.44 239 PHE A CA 1
ATOM 1943 C C . PHE A 1 239 ? -26.779 20.552 45.754 1.00 83.44 239 PHE A C 1
ATOM 1945 O O . PHE A 1 239 ? -26.022 19.987 44.977 1.00 83.44 239 PHE A O 1
ATOM 1952 N N . ALA A 1 240 ? -28.041 20.856 45.430 1.00 83.19 240 ALA A N 1
ATOM 1953 C CA . ALA A 1 240 ? -28.633 20.473 44.148 1.00 83.19 240 ALA A CA 1
ATOM 1954 C C . ALA A 1 240 ? -27.886 21.085 42.948 1.00 83.19 240 ALA A C 1
ATOM 1956 O O . ALA A 1 240 ? -27.600 20.383 41.981 1.00 83.19 240 ALA A O 1
ATOM 1957 N N . ALA A 1 241 ? -27.520 22.369 43.028 1.00 86.00 241 ALA A N 1
ATOM 1958 C CA . ALA A 1 241 ? -26.805 23.054 41.952 1.00 86.00 241 ALA A CA 1
ATOM 1959 C C . ALA A 1 241 ? -25.369 22.528 41.761 1.00 86.00 241 ALA A C 1
ATOM 1961 O O . ALA A 1 241 ? -24.943 22.298 40.629 1.00 86.00 241 ALA A O 1
ATOM 1962 N N . GLU A 1 242 ? -24.627 22.312 42.852 1.00 85.00 242 GLU A N 1
ATOM 1963 C CA . GLU A 1 242 ? -23.272 21.746 42.792 1.00 85.00 242 GLU A CA 1
ATOM 1964 C C . GLU A 1 242 ? -23.289 20.282 42.328 1.00 85.00 242 GLU A C 1
ATOM 1966 O O . GLU A 1 242 ? -22.454 19.879 41.520 1.00 85.00 242 GLU A O 1
ATOM 1971 N N . PHE A 1 243 ? -24.280 19.501 42.770 1.00 87.75 243 PHE A N 1
ATOM 1972 C CA . PHE A 1 243 ? -24.454 18.102 42.383 1.00 87.75 243 PHE A CA 1
ATOM 1973 C C . PHE A 1 243 ? -24.694 17.969 40.877 1.00 87.75 243 PHE A C 1
ATOM 1975 O O . PHE A 1 243 ? -24.014 17.189 40.213 1.00 87.75 243 PHE A O 1
ATOM 1982 N N . GLU A 1 244 ? -25.598 18.775 40.313 1.00 89.19 244 GLU A N 1
ATOM 1983 C CA . GLU A 1 244 ? -25.814 18.807 38.864 1.00 89.19 244 GLU A CA 1
ATOM 1984 C C . GLU A 1 244 ? -24.568 19.251 38.091 1.00 89.19 244 GLU A C 1
ATOM 1986 O O . GLU A 1 244 ? -24.306 18.733 37.006 1.00 89.19 244 GLU A O 1
ATOM 1991 N N . SER A 1 245 ? -23.804 20.211 38.623 1.00 91.25 245 SER A N 1
ATOM 1992 C CA . SER A 1 245 ? -22.574 20.678 37.977 1.00 91.25 245 SER A CA 1
ATOM 1993 C C . SER A 1 245 ? -21.542 19.558 37.867 1.00 91.25 245 SER A C 1
ATOM 1995 O O . SER A 1 245 ? -20.966 19.360 36.801 1.00 91.25 245 SER A O 1
ATOM 1997 N N . ILE A 1 246 ? -21.333 18.805 38.948 1.00 89.88 246 ILE A N 1
ATOM 1998 C CA . ILE A 1 246 ? -20.374 17.695 38.990 1.00 89.88 246 ILE A CA 1
ATOM 1999 C C . ILE A 1 246 ? -20.848 16.523 38.129 1.00 89.88 246 ILE A C 1
ATOM 2001 O O . ILE A 1 246 ? -20.036 15.886 37.465 1.00 89.88 246 ILE A O 1
ATOM 2005 N N . GLN A 1 247 ? -22.154 16.245 38.094 1.00 90.06 247 GLN A N 1
ATOM 2006 C CA . GLN A 1 247 ? -22.700 15.229 37.193 1.00 90.06 247 GLN A CA 1
ATOM 2007 C C . GLN A 1 247 ? -22.480 15.585 35.725 1.00 90.06 247 GLN A C 1
ATOM 2009 O O . GLN A 1 247 ? -22.037 14.730 34.963 1.00 90.06 247 GLN A O 1
ATOM 2014 N N . ARG A 1 248 ? -22.723 16.844 35.337 1.00 93.12 248 ARG A N 1
ATOM 2015 C CA . ARG A 1 248 ? -22.431 17.307 33.974 1.00 93.12 248 ARG A CA 1
ATOM 2016 C C . ARG A 1 248 ? -20.951 17.169 33.642 1.00 93.12 248 ARG A C 1
ATOM 2018 O O . ARG A 1 248 ? -20.626 16.631 32.594 1.00 93.12 248 ARG A O 1
ATOM 2025 N N . GLU A 1 249 ? -20.064 17.565 34.553 1.00 93.88 249 GLU A N 1
ATOM 2026 C CA . GLU A 1 249 ? -18.620 17.419 34.345 1.00 93.88 249 GLU A CA 1
ATOM 2027 C C . GLU A 1 249 ? -18.200 15.949 34.186 1.00 93.88 249 GLU A C 1
ATOM 2029 O O . GLU A 1 249 ? -17.414 15.622 33.297 1.00 93.88 249 GLU A O 1
ATOM 2034 N N . ARG A 1 250 ? -18.756 15.045 35.005 1.00 92.31 250 ARG A N 1
ATOM 2035 C CA . ARG A 1 250 ? -18.537 13.598 34.876 1.00 92.31 250 ARG A CA 1
ATOM 2036 C C . ARG A 1 250 ? -18.978 13.095 33.505 1.00 92.31 250 ARG A C 1
ATOM 2038 O O . ARG A 1 250 ? -18.234 12.358 32.862 1.00 92.31 250 ARG A O 1
ATOM 2045 N N . ASP A 1 251 ? -20.180 13.461 33.077 1.00 91.19 251 ASP A N 1
ATOM 2046 C CA . ASP A 1 251 ? -20.757 12.987 31.821 1.00 91.19 251 ASP A CA 1
ATOM 2047 C C . ASP A 1 251 ? -19.979 13.547 30.612 1.00 91.19 251 ASP A C 1
ATOM 2049 O O . ASP A 1 251 ? -19.667 12.797 29.683 1.00 91.19 251 ASP A O 1
ATOM 2053 N N . ASP A 1 252 ? -19.554 14.814 30.668 1.00 92.50 252 ASP A N 1
ATOM 2054 C CA . ASP A 1 252 ? -18.665 15.428 29.676 1.00 92.50 252 ASP A CA 1
ATOM 2055 C C . ASP A 1 252 ? -17.320 14.686 29.610 1.00 92.50 252 ASP A C 1
ATOM 2057 O O . ASP A 1 252 ? -16.853 14.335 28.525 1.00 92.50 252 ASP A O 1
ATOM 2061 N N . LYS A 1 253 ? -16.716 14.362 30.763 1.00 91.94 253 LYS A N 1
ATOM 2062 C CA . LYS A 1 253 ? -15.455 13.606 30.827 1.00 91.94 253 LYS A CA 1
ATOM 2063 C C . LYS A 1 253 ? -15.581 12.188 30.291 1.00 91.94 253 LYS A C 1
ATOM 2065 O O . LYS A 1 253 ? -14.690 11.730 29.578 1.00 91.94 253 LYS A O 1
ATOM 2070 N N . LEU A 1 254 ? -16.677 11.499 30.597 1.00 90.38 254 LEU A N 1
ATOM 2071 C CA . LEU A 1 254 ? -16.953 10.177 30.038 1.00 90.38 254 LEU A CA 1
ATOM 2072 C C . LEU A 1 254 ? -17.132 10.245 28.520 1.00 90.38 254 LEU A C 1
ATOM 2074 O O . LEU A 1 254 ? -16.596 9.395 27.812 1.00 90.38 254 LEU A O 1
ATOM 2078 N N . SER A 1 255 ? -17.824 11.265 28.006 1.00 87.81 255 SER A N 1
ATOM 2079 C CA . SER A 1 255 ? -17.969 11.470 26.563 1.00 87.81 255 SER A CA 1
ATOM 2080 C C . SER A 1 255 ? -16.632 11.781 25.883 1.00 87.81 255 SER A C 1
ATOM 2082 O O . SER A 1 255 ? -16.370 11.267 24.794 1.00 87.81 255 SER A O 1
ATOM 2084 N N . GLU A 1 256 ? -15.782 12.606 26.501 1.00 88.19 256 GLU A N 1
ATOM 2085 C CA . GLU A 1 256 ? -14.433 12.894 26.004 1.00 88.19 256 GLU A CA 1
ATOM 2086 C C . GLU A 1 256 ? -13.583 11.623 25.934 1.00 88.19 256 GLU A C 1
ATOM 2088 O O . GLU A 1 256 ? -12.932 11.379 24.917 1.00 88.19 256 GLU A O 1
ATOM 2093 N N . GLU A 1 257 ? -13.600 10.795 26.983 1.00 85.50 257 GLU A N 1
ATOM 2094 C CA . GLU A 1 257 ? -12.847 9.543 26.983 1.00 85.50 257 GLU A CA 1
ATOM 2095 C C . GLU A 1 257 ? -13.406 8.524 25.990 1.00 85.50 257 GLU A C 1
ATOM 2097 O O . GLU A 1 257 ? -12.628 7.889 25.283 1.00 85.50 257 GLU A O 1
ATOM 2102 N N . LEU A 1 258 ? -14.726 8.402 25.844 1.00 84.50 258 LEU A N 1
ATOM 2103 C CA . LEU A 1 258 ? -15.322 7.537 24.821 1.00 84.50 258 LEU A CA 1
ATOM 2104 C C . LEU A 1 258 ? -14.871 7.926 23.407 1.00 84.50 258 LEU A C 1
ATOM 2106 O O . LEU A 1 258 ? -14.483 7.064 22.620 1.00 84.50 258 LEU A O 1
ATOM 2110 N N . GLU A 1 259 ? -14.862 9.221 23.085 1.00 82.44 259 GLU A N 1
ATOM 2111 C CA . GLU A 1 259 ? -14.377 9.692 21.784 1.00 82.44 259 GLU A CA 1
ATOM 2112 C C . GLU A 1 259 ? -12.863 9.512 21.614 1.00 82.44 259 GLU A C 1
ATOM 2114 O O . GLU A 1 259 ? -12.408 9.227 20.503 1.00 82.44 259 GLU A O 1
ATOM 2119 N N . ARG A 1 260 ? -12.075 9.624 22.693 1.00 81.69 260 ARG A N 1
ATOM 2120 C CA . ARG A 1 260 ? -10.636 9.311 22.662 1.00 81.69 260 ARG A CA 1
ATOM 2121 C C . ARG A 1 260 ? -10.379 7.839 22.371 1.00 81.69 260 ARG A C 1
ATOM 2123 O O . ARG A 1 260 ? -9.458 7.544 21.620 1.00 81.69 260 ARG A O 1
ATOM 2130 N N . HIS A 1 261 ? -11.189 6.933 22.913 1.00 79.94 261 HIS A N 1
ATOM 2131 C CA . HIS A 1 261 ? -11.014 5.486 22.752 1.00 79.94 261 HIS A CA 1
ATOM 2132 C C . HIS A 1 261 ? -11.670 4.921 21.484 1.00 79.94 261 HIS A C 1
ATOM 2134 O O . HIS A 1 261 ? -11.608 3.717 21.227 1.00 79.94 261 HIS A O 1
ATOM 2140 N N . ARG A 1 262 ? -12.268 5.776 20.648 1.00 83.12 262 ARG A N 1
ATOM 2141 C CA . ARG A 1 262 ? -12.813 5.370 19.356 1.00 83.12 262 ARG A CA 1
ATOM 2142 C C . ARG A 1 262 ? -11.687 5.156 18.348 1.00 83.12 262 ARG A C 1
ATOM 2144 O O . ARG A 1 262 ? -11.020 6.113 17.946 1.00 83.12 262 ARG A O 1
ATOM 2151 N N . VAL A 1 263 ? -11.528 3.924 17.866 1.00 85.94 263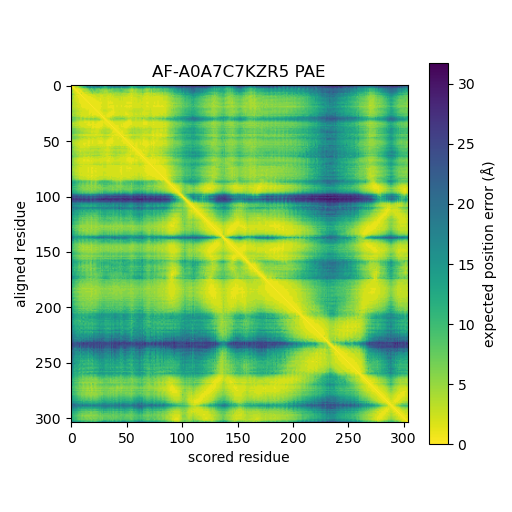 VAL A N 1
ATOM 2152 C CA . VAL A 1 263 ? -10.547 3.619 16.822 1.00 85.94 263 VAL A CA 1
ATOM 2153 C C . VAL A 1 263 ? -10.968 4.280 15.509 1.00 85.94 263 VAL A C 1
ATOM 2155 O O . VAL A 1 263 ? -12.049 4.055 14.962 1.00 85.94 263 VAL A O 1
ATOM 2158 N N . ARG A 1 264 ? -10.087 5.130 14.984 1.00 88.50 264 ARG A N 1
ATOM 2159 C CA . ARG A 1 264 ? -10.198 5.767 13.671 1.00 88.50 264 ARG A CA 1
ATOM 2160 C C . ARG A 1 264 ? -9.088 5.226 12.792 1.00 88.50 264 ARG A C 1
ATOM 2162 O O . ARG A 1 264 ? -7.922 5.274 13.173 1.00 88.50 264 ARG A O 1
ATOM 2169 N N . VAL A 1 265 ? -9.433 4.750 11.601 1.00 90.94 265 VAL A N 1
ATOM 2170 C CA . VAL A 1 265 ? -8.436 4.265 10.643 1.00 90.94 265 VAL A CA 1
ATOM 2171 C C . VAL A 1 265 ? -8.356 5.207 9.456 1.00 90.94 265 VAL A C 1
ATOM 2173 O O . VAL A 1 265 ? -9.354 5.483 8.792 1.00 90.94 265 VAL A O 1
ATOM 2176 N N . VAL A 1 266 ? -7.152 5.707 9.188 1.00 92.06 266 VAL A N 1
ATOM 2177 C CA . VAL A 1 266 ? -6.854 6.520 8.009 1.00 92.06 266 VAL A CA 1
ATOM 2178 C C . VAL A 1 266 ? -6.160 5.638 6.985 1.00 92.06 266 VAL A C 1
ATOM 2180 O O . VAL A 1 266 ? -5.060 5.143 7.229 1.00 92.06 266 VAL A O 1
ATOM 2183 N N . VAL A 1 267 ? -6.798 5.464 5.829 1.00 92.81 267 VAL A N 1
ATOM 2184 C CA . VAL A 1 267 ? -6.279 4.650 4.726 1.00 92.81 267 VAL A CA 1
ATOM 2185 C C . VAL A 1 267 ? -5.806 5.561 3.604 1.00 92.81 267 VAL A C 1
ATOM 2187 O O . VAL A 1 267 ? -6.577 6.351 3.061 1.00 92.81 267 VAL A O 1
ATOM 2190 N N . GLN A 1 268 ? -4.535 5.444 3.234 1.00 92.81 268 GLN A N 1
ATOM 2191 C CA . GLN A 1 268 ? -3.913 6.254 2.193 1.00 92.81 268 GLN A CA 1
ATOM 2192 C C . GLN A 1 268 ? -3.359 5.364 1.081 1.00 92.81 268 GLN A C 1
ATOM 2194 O O . GLN A 1 268 ? -2.566 4.462 1.339 1.00 92.81 268 GLN A O 1
ATOM 2199 N N . LEU A 1 269 ? -3.718 5.645 -0.174 1.00 92.50 269 LEU A N 1
ATOM 2200 C CA . LEU A 1 269 ? -3.040 5.045 -1.325 1.00 92.50 269 LEU A CA 1
ATOM 2201 C C . LEU A 1 269 ? -1.609 5.596 -1.404 1.00 92.50 269 LEU A C 1
ATOM 2203 O O . LEU A 1 269 ? -1.423 6.806 -1.532 1.00 92.50 269 LEU A O 1
ATOM 2207 N N . ILE A 1 270 ? -0.615 4.712 -1.351 1.00 90.31 270 ILE A N 1
ATOM 2208 C CA . ILE A 1 270 ? 0.810 5.073 -1.423 1.00 90.31 270 ILE A CA 1
ATOM 2209 C C . ILE A 1 270 ? 1.469 4.660 -2.743 1.00 90.31 270 ILE A C 1
ATOM 2211 O O . ILE A 1 270 ? 2.514 5.199 -3.090 1.00 90.31 270 ILE A O 1
ATOM 2215 N N . GLY A 1 271 ? 0.865 3.743 -3.504 1.00 90.44 271 GLY A N 1
ATOM 2216 C CA . GLY A 1 271 ? 1.415 3.313 -4.788 1.00 90.44 271 GLY A CA 1
ATOM 2217 C C . GLY A 1 271 ? 0.406 2.586 -5.666 1.00 90.44 271 GLY A C 1
ATOM 2218 O O . GLY A 1 271 ? -0.495 1.909 -5.172 1.00 90.44 271 GLY A O 1
ATOM 2219 N N . ILE A 1 272 ? 0.569 2.733 -6.980 1.00 93.62 272 ILE A N 1
ATOM 2220 C CA . ILE A 1 272 ? -0.194 2.006 -7.994 1.00 93.62 272 ILE A CA 1
ATOM 2221 C C . ILE A 1 272 ? 0.721 1.631 -9.162 1.00 93.62 272 ILE A C 1
ATOM 2223 O O . ILE A 1 272 ? 1.437 2.480 -9.693 1.00 93.62 272 ILE A O 1
ATOM 2227 N N . VAL A 1 273 ? 0.677 0.366 -9.570 1.00 94.56 273 VAL A N 1
ATOM 2228 C CA . VAL A 1 273 ? 1.443 -0.168 -10.704 1.00 94.56 273 VAL A CA 1
ATOM 2229 C C . VAL A 1 273 ? 0.519 -1.025 -11.562 1.00 94.56 273 VAL A C 1
ATOM 2231 O O . VAL A 1 273 ? -0.262 -1.812 -11.037 1.00 94.56 273 VAL A O 1
ATOM 2234 N N . GLU A 1 274 ? 0.580 -0.878 -12.884 1.00 96.00 274 GLU A N 1
ATOM 2235 C CA . GLU A 1 274 ? -0.103 -1.777 -13.817 1.00 96.00 274 GLU A CA 1
ATOM 2236 C C . GLU A 1 274 ? 0.704 -3.079 -13.959 1.00 96.00 274 GLU A C 1
ATOM 2238 O O . GLU A 1 274 ? 1.891 -3.046 -14.269 1.00 96.00 274 GLU A O 1
ATOM 2243 N N . ILE A 1 275 ? 0.061 -4.225 -13.733 1.00 95.19 275 ILE A N 1
ATOM 2244 C CA . ILE A 1 275 ? 0.697 -5.550 -13.761 1.00 95.19 275 ILE A CA 1
ATOM 2245 C C . ILE A 1 275 ? 0.178 -6.340 -14.957 1.00 95.19 275 ILE A C 1
ATOM 2247 O O . ILE A 1 275 ? -1.037 -6.498 -15.119 1.00 95.19 275 ILE A O 1
ATOM 2251 N N . HIS A 1 276 ? 1.086 -6.874 -15.775 1.00 95.38 276 HIS A N 1
ATOM 2252 C CA . HIS A 1 276 ? 0.788 -7.891 -16.785 1.00 95.38 276 HIS A CA 1
ATOM 2253 C C . HIS A 1 276 ? 1.385 -9.219 -16.325 1.00 95.38 276 HIS A C 1
ATOM 2255 O O . HIS A 1 276 ? 2.598 -9.411 -16.351 1.00 95.38 276 HIS A O 1
ATOM 2261 N N . LEU A 1 277 ? 0.520 -10.128 -15.883 1.00 93.75 277 LEU A N 1
ATOM 2262 C CA . LEU A 1 277 ? 0.901 -11.425 -15.341 1.00 93.75 277 LEU A CA 1
ATOM 2263 C C . LEU A 1 277 ? 0.754 -12.509 -16.419 1.00 93.75 277 LEU A C 1
ATOM 2265 O O . LEU A 1 277 ? -0.363 -12.700 -16.920 1.00 93.75 277 LEU A O 1
ATOM 2269 N N . PRO A 1 278 ? 1.824 -13.231 -16.792 1.00 93.44 278 PRO A N 1
ATOM 2270 C CA . PRO A 1 278 ? 1.717 -14.359 -17.698 1.00 93.44 278 PRO A CA 1
ATOM 2271 C C . PRO A 1 278 ? 1.018 -15.518 -16.988 1.00 93.44 278 PRO A C 1
ATOM 2273 O O . PRO A 1 278 ? 1.393 -15.926 -15.891 1.00 93.44 278 PRO A O 1
ATOM 2276 N N . VAL A 1 279 ? -0.002 -16.075 -17.634 1.00 92.94 279 VAL A N 1
ATOM 2277 C CA . VAL A 1 279 ? -0.784 -17.185 -17.087 1.00 92.94 279 VAL A CA 1
ATOM 2278 C C . VAL A 1 279 ? -1.042 -18.256 -18.137 1.00 92.94 279 VAL A C 1
ATOM 2280 O O . VAL A 1 279 ? -0.995 -18.022 -19.350 1.00 92.94 279 VAL A O 1
ATOM 2283 N N . VAL A 1 280 ? -1.402 -19.443 -17.670 1.00 91.38 280 VAL A N 1
ATOM 2284 C CA . VAL A 1 280 ? -2.119 -20.425 -18.484 1.00 91.38 280 VAL A CA 1
ATOM 2285 C C . VAL A 1 280 ? -3.597 -20.343 -18.140 1.00 91.38 280 VAL A C 1
ATOM 2287 O O . VAL A 1 280 ? -3.985 -20.627 -17.013 1.00 91.38 280 VAL A O 1
ATOM 2290 N N . GLU A 1 281 ? -4.423 -20.015 -19.128 1.00 91.88 281 GLU A N 1
ATOM 2291 C CA . GLU A 1 281 ? -5.877 -20.099 -19.024 1.00 91.88 281 GLU A CA 1
ATOM 2292 C C . GLU A 1 281 ? -6.345 -21.486 -19.483 1.00 91.88 281 GLU A C 1
ATOM 2294 O O . GLU A 1 281 ? -6.041 -21.918 -20.602 1.00 91.88 281 GLU A O 1
ATOM 2299 N N . ASN A 1 282 ? -7.105 -22.170 -18.628 1.00 90.38 282 ASN A N 1
ATOM 2300 C CA . ASN A 1 282 ? -7.852 -23.373 -18.972 1.00 90.38 282 ASN A CA 1
ATOM 2301 C C . ASN A 1 282 ? -9.341 -23.026 -19.005 1.00 90.38 282 ASN A C 1
ATOM 2303 O O . ASN A 1 282 ? -9.904 -22.563 -18.014 1.00 90.38 282 ASN A O 1
ATOM 2307 N N . LEU A 1 283 ? -9.975 -23.254 -20.147 1.00 92.31 283 LEU A N 1
ATOM 2308 C CA . LEU A 1 283 ? -11.408 -23.113 -20.345 1.00 92.31 283 LEU A CA 1
ATOM 2309 C C . LEU A 1 283 ? -12.025 -24.510 -20.387 1.00 92.31 283 LEU A C 1
ATOM 2311 O O . LEU A 1 283 ? -11.708 -25.294 -21.282 1.00 92.31 283 LEU A O 1
ATOM 2315 N N . PHE A 1 284 ? -12.912 -24.795 -19.443 1.00 92.38 284 PHE A N 1
ATOM 2316 C CA . PHE A 1 284 ? -13.690 -26.023 -19.375 1.00 92.38 284 PHE A CA 1
ATOM 2317 C C . PHE A 1 284 ? -15.138 -25.699 -19.709 1.00 92.38 284 PHE A C 1
ATOM 2319 O O . PHE A 1 284 ? -15.766 -24.907 -19.012 1.00 92.38 284 PHE A O 1
ATOM 2326 N N . ARG A 1 285 ? -15.688 -26.332 -20.740 1.00 94.69 285 ARG A N 1
ATOM 2327 C CA . ARG A 1 285 ? -17.134 -26.372 -20.936 1.00 94.69 285 ARG A CA 1
ATOM 2328 C C . ARG A 1 285 ? -17.662 -27.610 -20.244 1.00 94.69 285 ARG A C 1
ATOM 2330 O O . ARG A 1 285 ? -17.352 -28.730 -20.658 1.00 94.69 285 ARG A O 1
ATOM 2337 N N . ILE A 1 286 ? -18.437 -27.410 -19.191 1.00 94.50 286 ILE A N 1
ATOM 2338 C CA . ILE A 1 286 ? -19.061 -28.484 -18.426 1.00 94.50 286 ILE A CA 1
ATOM 2339 C C . ILE A 1 286 ? -20.543 -28.577 -18.774 1.00 94.50 286 ILE A C 1
ATOM 2341 O O . ILE A 1 286 ? -21.194 -27.567 -19.038 1.00 94.50 286 ILE A O 1
ATOM 2345 N N . ALA A 1 287 ? -21.076 -29.794 -18.780 1.00 95.00 287 ALA A N 1
ATOM 2346 C CA . ALA A 1 287 ? -22.494 -30.047 -18.989 1.00 95.00 287 ALA A CA 1
ATOM 2347 C C . ALA A 1 287 ? -23.048 -30.981 -17.914 1.00 95.00 287 ALA A C 1
ATOM 2349 O O . ALA A 1 287 ? -22.419 -31.986 -17.566 1.00 95.00 287 ALA A O 1
ATOM 2350 N N . SER A 1 288 ? -24.238 -30.659 -17.420 1.00 94.38 288 SER A N 1
ATOM 2351 C CA . SER A 1 288 ? -25.098 -31.563 -16.657 1.00 94.38 288 SER A CA 1
ATOM 2352 C C . SER A 1 288 ? -26.226 -32.079 -17.563 1.00 94.38 288 SER A C 1
ATOM 2354 O O . SER A 1 288 ? -26.162 -31.925 -18.784 1.00 94.38 288 SER A O 1
ATOM 2356 N N . ARG A 1 289 ? -27.247 -32.729 -16.989 1.00 90.88 289 ARG A N 1
ATOM 2357 C CA . ARG A 1 289 ? -28.418 -33.188 -17.757 1.00 90.88 289 ARG A CA 1
ATOM 2358 C C . ARG A 1 289 ? -29.187 -32.026 -18.395 1.00 90.88 289 ARG A C 1
ATOM 2360 O O . ARG A 1 289 ? -29.610 -32.162 -19.536 1.00 90.88 289 ARG A O 1
ATOM 2367 N N . ASP A 1 290 ? -29.277 -30.895 -17.696 1.00 93.56 290 ASP A N 1
ATOM 2368 C CA . ASP A 1 290 ? -30.193 -29.803 -18.054 1.00 93.56 290 ASP A CA 1
ATOM 2369 C C . ASP A 1 290 ? -29.482 -28.479 -18.378 1.00 93.56 290 ASP A C 1
ATOM 2371 O O . ASP A 1 290 ? -30.123 -27.517 -18.795 1.00 93.56 290 ASP A O 1
ATOM 2375 N N . ALA A 1 291 ? -28.160 -28.391 -18.179 1.00 93.38 291 ALA A N 1
ATOM 2376 C CA . ALA A 1 291 ? -27.433 -27.129 -18.294 1.00 93.38 291 ALA A CA 1
ATOM 2377 C C . ALA A 1 291 ? -25.997 -27.288 -18.805 1.00 93.38 291 ALA A C 1
ATOM 2379 O O . ALA A 1 291 ? -25.379 -28.351 -18.705 1.00 93.38 291 ALA A O 1
ATOM 2380 N N . GLN A 1 292 ? -25.452 -26.181 -19.310 1.00 94.81 292 GLN A N 1
ATOM 2381 C CA . GLN A 1 292 ? -24.043 -26.030 -19.657 1.00 94.81 292 GLN A CA 1
ATOM 2382 C C . GLN A 1 292 ? -23.467 -24.784 -18.991 1.00 94.81 292 GLN A C 1
ATOM 2384 O O . GLN A 1 292 ? -24.162 -23.781 -18.834 1.00 94.81 292 GLN A O 1
ATOM 2389 N N . ALA A 1 293 ? -22.192 -24.846 -18.620 1.00 94.50 293 ALA A N 1
ATOM 2390 C CA . ALA A 1 293 ? -21.461 -23.713 -18.076 1.00 94.50 293 ALA A CA 1
ATOM 2391 C C . ALA A 1 293 ? -20.017 -23.707 -18.583 1.00 94.50 293 ALA A C 1
ATOM 2393 O O . ALA A 1 293 ? -19.412 -24.759 -18.793 1.00 94.50 293 ALA A O 1
ATOM 2394 N N . ASP A 1 294 ? -19.463 -22.509 -18.740 1.00 93.56 294 ASP A N 1
ATOM 2395 C CA . ASP A 1 294 ? -18.055 -22.309 -19.061 1.00 93.56 294 ASP A CA 1
ATOM 2396 C C . ASP A 1 294 ? -17.306 -21.918 -17.775 1.00 93.56 294 ASP A C 1
ATOM 2398 O O . ASP A 1 294 ? -17.601 -20.899 -17.149 1.00 93.56 294 ASP A O 1
ATOM 2402 N N . VAL A 1 295 ? -16.317 -22.720 -17.386 1.00 91.56 295 VAL A N 1
ATOM 2403 C CA . VAL A 1 295 ? -15.451 -22.496 -16.223 1.00 91.56 295 VAL A CA 1
ATOM 2404 C C . VAL A 1 295 ? -14.060 -22.119 -16.709 1.00 91.56 295 VAL A C 1
ATOM 2406 O O . VAL A 1 295 ? -13.476 -22.802 -17.549 1.00 91.56 295 VAL A O 1
ATOM 2409 N N . ARG A 1 296 ? -13.507 -21.032 -16.170 1.00 91.12 296 ARG A N 1
ATOM 2410 C CA . ARG A 1 296 ? -12.145 -20.580 -16.473 1.00 91.12 296 ARG A CA 1
ATOM 2411 C C . ARG A 1 296 ? -11.265 -20.740 -15.246 1.00 91.12 296 ARG A C 1
ATOM 2413 O O . ARG A 1 296 ? -11.609 -20.228 -14.186 1.00 91.12 296 ARG A O 1
ATOM 2420 N N . SER A 1 297 ? -10.128 -21.408 -15.403 1.00 89.69 297 SER A N 1
ATOM 2421 C CA . SER A 1 297 ? -9.066 -21.433 -14.400 1.00 89.69 297 SER A CA 1
ATOM 2422 C C . SER A 1 297 ? -7.797 -20.803 -14.955 1.00 89.69 297 SER A C 1
ATOM 2424 O O . SER A 1 297 ? -7.510 -20.898 -16.150 1.00 89.69 297 SER A O 1
ATOM 2426 N N . TYR A 1 298 ? -7.041 -20.150 -14.081 1.00 90.00 298 TYR A N 1
ATOM 2427 C CA . TYR A 1 298 ? -5.797 -19.478 -14.426 1.00 90.00 298 TYR A CA 1
ATOM 2428 C C . TYR A 1 298 ? -4.689 -20.038 -13.546 1.00 90.00 298 TYR A C 1
ATOM 2430 O O . TYR A 1 298 ? -4.863 -20.146 -12.337 1.00 90.00 298 TYR A O 1
ATOM 2438 N N . PHE A 1 299 ? -3.579 -20.414 -14.168 1.00 89.69 299 PHE A N 1
ATOM 2439 C CA . PHE A 1 299 ? -2.362 -20.814 -13.474 1.00 89.69 299 PHE A CA 1
ATOM 2440 C C . PHE A 1 299 ? -1.313 -19.722 -13.642 1.00 89.69 299 PHE A C 1
ATOM 2442 O O . PHE A 1 299 ? -1.005 -19.355 -14.782 1.00 89.69 299 PHE A O 1
ATOM 2449 N N . ASP A 1 300 ? -0.806 -19.213 -12.526 1.00 89.62 300 ASP A N 1
ATOM 2450 C CA . ASP A 1 300 ? 0.199 -18.160 -12.479 1.00 89.62 300 ASP A CA 1
ATOM 2451 C C . ASP A 1 300 ? 1.559 -18.727 -12.912 1.00 89.62 300 ASP A C 1
ATOM 2453 O O . ASP A 1 300 ? 2.090 -19.658 -12.317 1.00 89.62 300 ASP A O 1
ATOM 2457 N N . LEU A 1 301 ? 2.129 -18.201 -13.999 1.00 89.12 301 LEU A N 1
ATOM 2458 C CA . LEU A 1 301 ? 3.430 -18.668 -14.485 1.00 89.12 301 LEU A CA 1
ATOM 2459 C C . LEU A 1 301 ? 4.613 -17.995 -13.774 1.00 89.12 301 LEU A C 1
ATOM 2461 O O . LEU A 1 301 ? 5.760 -18.374 -14.027 1.00 89.12 301 LEU A O 1
ATOM 2465 N N . PHE A 1 302 ? 4.366 -17.006 -12.919 1.00 87.06 302 PHE A N 1
ATOM 2466 C CA . PHE A 1 302 ? 5.365 -16.333 -12.099 1.00 87.06 302 PHE A CA 1
ATOM 2467 C C . PHE A 1 302 ? 5.472 -16.970 -10.707 1.00 87.06 302 PHE A C 1
ATOM 2469 O O . PHE A 1 302 ? 6.579 -17.329 -10.303 1.00 87.06 302 PHE A O 1
ATOM 2476 N N . GLU A 1 303 ? 4.358 -17.154 -9.995 1.00 84.88 303 GLU A N 1
ATOM 2477 C CA . GLU A 1 303 ? 4.373 -17.715 -8.629 1.00 84.88 303 GLU A CA 1
ATOM 2478 C C . GLU A 1 303 ? 4.180 -19.236 -8.564 1.00 84.88 303 GLU A C 1
ATOM 2480 O O . GLU A 1 303 ? 4.701 -19.858 -7.635 1.00 84.88 303 GLU A O 1
ATOM 2485 N N . GLY A 1 304 ? 3.536 -19.833 -9.574 1.00 81.06 304 GLY A N 1
ATOM 2486 C CA . GLY A 1 304 ? 3.183 -21.257 -9.614 1.00 81.06 304 GLY A CA 1
ATOM 2487 C C . GLY A 1 304 ? 1.788 -21.533 -9.070 1.00 81.06 304 GLY A C 1
ATOM 2488 O O . GLY A 1 304 ? 1.610 -22.649 -8.533 1.00 81.06 304 GLY A O 1
#

Solvent-accessible surface area (backbone atoms only — not comparable to full-atom values): 17148 Å² total; per-residue (Å²): 133,84,51,75,65,57,53,52,45,51,51,49,52,52,50,50,49,54,51,42,47,72,72,62,24,48,76,47,77,73,81,73,44,38,39,33,44,45,40,82,93,49,18,83,78,72,76,39,57,62,45,45,34,26,67,50,82,72,54,38,75,84,35,76,85,42,44,57,51,42,95,92,25,70,61,37,51,46,52,54,47,50,48,65,77,65,62,66,84,47,21,30,37,46,54,80,66,48,80,72,68,71,74,70,81,83,78,81,66,81,89,40,43,80,77,43,76,48,77,43,81,45,68,50,46,32,38,39,38,32,32,38,39,38,51,32,75,50,90,58,80,66,46,77,47,37,34,38,26,35,80,90,65,55,72,44,79,52,85,64,63,62,65,66,56,56,73,60,29,45,83,49,81,76,82,76,49,75,67,56,48,51,55,43,48,53,51,44,51,58,51,49,52,52,54,49,50,56,53,48,51,58,52,36,61,62,42,50,58,58,45,50,52,54,50,49,51,51,51,53,53,51,52,50,51,53,54,56,46,69,74,67,58,88,50,70,71,62,42,54,56,53,52,52,52,53,51,50,52,48,52,52,50,50,51,52,49,53,61,58,62,46,73,43,76,50,77,40,83,77,46,58,36,36,38,34,41,44,27,41,39,36,41,35,35,34,33,44,98,89,49,74,50,80,45,80,48,75,43,48,19,56,88,97

pLDDT: mean 89.44, std 8.05, range [50.97, 97.94]